Protein AF-A0A928DBI7-F1 (afdb_monomer_lite)

Structure (mmCIF, N/CA/C/O backbone):
data_AF-A0A928DBI7-F1
#
_entry.id   AF-A0A928DBI7-F1
#
loop_
_atom_site.group_PDB
_atom_site.id
_atom_site.type_symbol
_atom_site.label_atom_id
_atom_site.label_alt_id
_atom_site.label_comp_id
_atom_site.label_asym_id
_atom_site.label_entity_id
_atom_site.label_seq_id
_atom_site.pdbx_PDB_ins_code
_atom_site.Cartn_x
_atom_site.Cartn_y
_atom_site.Cartn_z
_atom_site.occupancy
_atom_site.B_iso_or_equiv
_atom_site.auth_seq_id
_atom_site.auth_comp_id
_atom_site.auth_asym_id
_atom_site.auth_atom_id
_atom_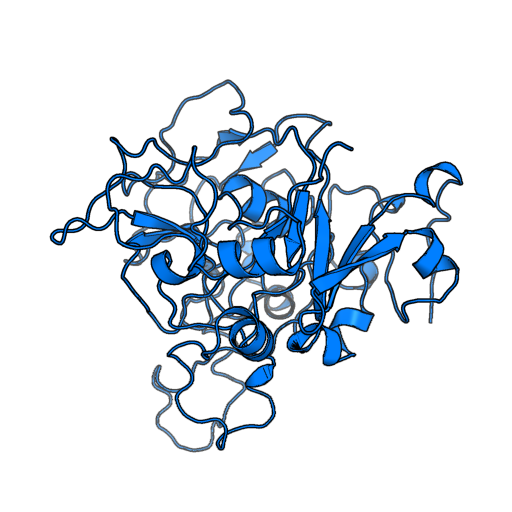site.pdbx_PDB_model_num
ATOM 1 N N . ASN A 1 1 ? -7.432 -18.886 19.701 1.00 33.81 1 ASN A N 1
ATOM 2 C CA . ASN A 1 1 ? -7.510 -18.689 21.166 1.00 33.81 1 ASN A CA 1
ATOM 3 C C . ASN A 1 1 ? -7.259 -17.227 21.471 1.00 33.81 1 ASN A C 1
ATOM 5 O O . ASN A 1 1 ? -6.109 -16.820 21.466 1.00 33.81 1 ASN A O 1
ATOM 9 N N . VAL A 1 2 ? -8.318 -16.441 21.676 1.00 35.25 2 VAL A N 1
ATOM 10 C CA . VAL A 1 2 ? -8.208 -15.007 21.986 1.00 35.25 2 VAL A CA 1
ATOM 11 C C . VAL A 1 2 ? -7.658 -14.856 23.408 1.00 35.25 2 VAL A C 1
ATOM 13 O O . VAL A 1 2 ? -8.275 -15.340 24.357 1.00 35.25 2 VAL A O 1
ATOM 16 N N . ARG A 1 3 ? -6.500 -14.210 23.576 1.00 40.06 3 ARG A N 1
ATOM 17 C CA . ARG A 1 3 ? -6.013 -13.754 24.887 1.00 40.06 3 ARG A CA 1
ATOM 18 C C . ARG A 1 3 ? -6.017 -12.229 24.897 1.00 40.06 3 ARG A C 1
ATOM 20 O O . ARG A 1 3 ? -5.066 -11.591 24.469 1.00 40.06 3 ARG A O 1
ATOM 27 N N . LEU A 1 4 ? -7.134 -11.679 25.367 1.00 42.56 4 LEU A N 1
ATOM 28 C CA . LEU A 1 4 ? -7.339 -10.250 25.588 1.00 42.56 4 LEU A CA 1
ATOM 29 C C . LEU A 1 4 ? -6.412 -9.776 26.712 1.00 42.56 4 LEU A C 1
ATOM 31 O O . LEU A 1 4 ? -6.550 -10.242 27.842 1.00 42.56 4 LEU A O 1
ATOM 35 N N . SER A 1 5 ? -5.494 -8.852 26.430 1.00 47.06 5 SER A N 1
ATOM 36 C CA . SER A 1 5 ? -4.749 -8.137 27.478 1.00 47.06 5 SER A CA 1
ATOM 37 C C . SER A 1 5 ? -5.252 -6.713 27.720 1.00 47.06 5 SER A C 1
ATOM 39 O O . SER A 1 5 ? -4.825 -6.099 28.693 1.00 47.06 5 SER A O 1
ATOM 41 N N . VAL A 1 6 ? -6.197 -6.199 26.917 1.00 53.88 6 VAL A N 1
ATOM 42 C CA . VAL A 1 6 ? -6.831 -4.890 27.150 1.00 53.88 6 VAL A CA 1
ATOM 43 C C . VAL A 1 6 ? -8.290 -4.901 26.675 1.00 53.88 6 VAL A C 1
ATOM 45 O O . VAL A 1 6 ? -8.579 -5.234 25.525 1.00 53.88 6 VAL A O 1
ATOM 48 N N . THR A 1 7 ? -9.221 -4.548 27.564 1.00 56.69 7 THR A N 1
ATOM 49 C CA . THR A 1 7 ? -10.629 -4.309 27.211 1.00 56.69 7 THR A CA 1
ATOM 50 C C . THR A 1 7 ? -10.746 -2.888 26.654 1.00 56.69 7 THR A C 1
ATOM 52 O O . THR A 1 7 ? -10.394 -1.953 27.374 1.00 56.69 7 THR A O 1
ATOM 55 N N . PRO A 1 8 ? -11.211 -2.684 25.408 1.00 60.78 8 PRO A N 1
ATOM 56 C CA . PRO A 1 8 ? -11.343 -1.345 24.842 1.00 60.78 8 PRO A CA 1
ATOM 57 C C . PRO A 1 8 ? -12.398 -0.531 25.601 1.00 60.78 8 PRO A C 1
ATOM 59 O O . PRO A 1 8 ? -13.369 -1.079 26.129 1.00 60.78 8 PRO A O 1
ATOM 62 N N . SER A 1 9 ? -12.223 0.790 25.633 1.00 64.06 9 SER A N 1
ATOM 63 C CA . SER A 1 9 ? -13.250 1.701 26.143 1.00 64.06 9 SER A CA 1
ATOM 64 C C . SER A 1 9 ? -14.507 1.632 25.258 1.00 64.06 9 SER A C 1
ATOM 66 O O . SER A 1 9 ? -14.426 1.344 24.061 1.00 64.06 9 SER A O 1
ATOM 68 N N . ALA A 1 10 ? -15.684 1.930 25.821 1.00 63.53 10 ALA A N 1
ATOM 69 C CA . ALA A 1 10 ? -16.930 1.966 25.047 1.00 63.53 10 ALA A CA 1
ATOM 70 C C . ALA A 1 10 ? -16.892 2.996 23.897 1.00 63.53 10 ALA A C 1
ATOM 72 O O . ALA A 1 10 ? -17.593 2.821 22.905 1.00 63.53 10 ALA A O 1
ATOM 73 N N . ALA A 1 11 ? -16.054 4.034 24.014 1.00 65.69 11 ALA A N 1
ATOM 74 C CA . ALA A 1 11 ? -15.902 5.085 23.012 1.00 65.69 11 ALA A CA 1
ATOM 75 C C . ALA A 1 11 ? -15.228 4.591 21.719 1.00 65.69 11 ALA A C 1
ATOM 77 O O . ALA A 1 11 ? -15.600 5.034 20.641 1.00 65.69 11 ALA A O 1
ATOM 78 N N . ASN A 1 12 ? -14.311 3.622 21.808 1.00 76.44 12 ASN A N 1
ATOM 79 C CA . ASN A 1 12 ? -13.508 3.177 20.660 1.00 76.44 12 ASN A CA 1
ATOM 80 C C . ASN A 1 12 ? -14.195 2.056 19.853 1.00 76.44 12 ASN A C 1
ATOM 82 O O . ASN A 1 12 ? -13.670 1.561 18.856 1.00 76.44 12 ASN A O 1
ATOM 86 N N . MET A 1 13 ? -15.363 1.579 20.296 1.00 84.12 13 MET A N 1
ATOM 87 C CA . MET A 1 13 ? -16.057 0.452 19.658 1.00 84.12 13 MET A CA 1
ATOM 88 C C . MET A 1 13 ? -16.656 0.809 18.291 1.00 84.12 13 MET A C 1
ATOM 90 O O . MET A 1 13 ? -16.846 -0.079 17.455 1.00 84.12 13 MET A O 1
ATOM 94 N N . THR A 1 14 ? -16.934 2.091 18.055 1.00 85.81 14 THR A N 1
ATOM 95 C CA . THR A 1 14 ? -17.479 2.604 16.792 1.00 85.81 14 THR A CA 1
ATOM 96 C C . THR A 1 14 ? -16.416 2.897 15.738 1.00 85.81 14 THR A C 1
ATOM 98 O O . THR A 1 14 ? -16.785 3.097 14.580 1.00 85.81 14 THR A O 1
ATOM 101 N N . ASP A 1 15 ? -15.133 2.888 16.114 1.00 88.44 15 ASP A N 1
ATOM 102 C CA . ASP A 1 15 ? -14.010 3.176 15.220 1.00 88.44 15 ASP A CA 1
ATOM 103 C C . ASP A 1 15 ? -14.033 2.240 14.012 1.00 88.44 15 ASP A C 1
ATOM 105 O O . ASP A 1 15 ? -14.050 1.013 14.169 1.00 88.44 15 ASP A O 1
ATOM 109 N N . VAL A 1 16 ? -14.006 2.812 12.808 1.00 93.00 16 VAL A N 1
ATOM 110 C CA . VAL A 1 16 ? -13.805 2.055 11.570 1.00 93.00 16 VAL A CA 1
ATOM 111 C C . VAL A 1 16 ? -12.311 1.791 11.423 1.00 93.00 16 VAL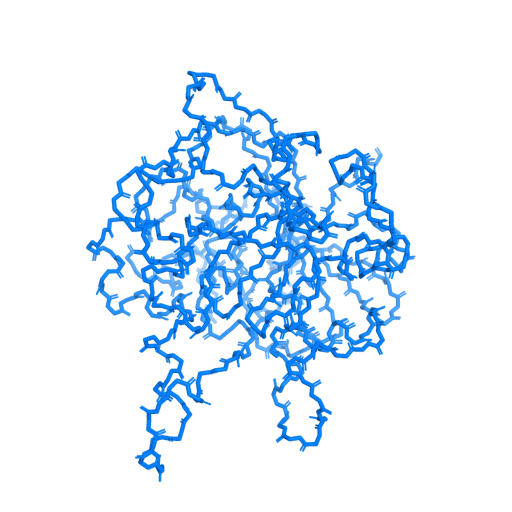 A C 1
ATOM 113 O O . VAL A 1 16 ? -11.529 2.698 11.165 1.00 93.00 16 VAL A O 1
ATOM 116 N N . LEU A 1 17 ? -11.912 0.533 11.603 1.00 93.00 17 LEU A N 1
ATOM 117 C CA . LEU A 1 17 ? -10.508 0.120 11.580 1.00 93.00 17 LEU A CA 1
ATOM 118 C C . LEU A 1 17 ? -10.066 -0.365 10.202 1.00 93.00 17 LEU A C 1
ATOM 120 O O . LEU A 1 17 ? -8.891 -0.248 9.853 1.00 93.00 17 LEU A O 1
ATOM 124 N N . TYR A 1 18 ? -10.994 -0.924 9.426 1.00 96.19 18 TYR A N 1
ATOM 125 C CA . TYR A 1 18 ? -10.728 -1.359 8.062 1.00 96.19 18 TYR A CA 1
ATOM 126 C C . TYR A 1 18 ? -11.878 -0.999 7.128 1.00 96.19 18 TYR A C 1
ATOM 128 O O . TYR A 1 18 ? -13.038 -0.949 7.537 1.00 96.19 18 TYR A O 1
ATOM 136 N N . LYS A 1 19 ? -11.549 -0.826 5.851 1.00 97.50 19 LYS A N 1
ATOM 137 C CA . LYS A 1 19 ? -12.507 -0.836 4.744 1.00 97.50 19 LYS A CA 1
ATOM 138 C C . LYS A 1 19 ? -12.255 -2.070 3.891 1.00 97.50 19 LYS A C 1
ATOM 140 O O . LYS A 1 19 ? -11.111 -2.353 3.537 1.00 97.50 19 LYS A O 1
ATOM 145 N N . ILE A 1 20 ? -13.316 -2.796 3.563 1.00 97.94 20 ILE A N 1
ATOM 146 C CA . ILE A 1 20 ? -13.285 -3.915 2.620 1.00 97.94 20 ILE A CA 1
ATOM 147 C C . ILE A 1 20 ? -13.983 -3.456 1.348 1.00 97.94 20 ILE A C 1
ATOM 149 O O . ILE A 1 20 ? -15.163 -3.113 1.382 1.00 97.94 20 ILE A O 1
ATOM 153 N N . VAL A 1 21 ? -13.265 -3.466 0.233 1.00 98.50 21 VAL A N 1
ATOM 154 C CA . VAL A 1 21 ? -13.823 -3.215 -1.095 1.00 98.50 21 VAL A CA 1
ATOM 155 C C . VAL A 1 21 ? -14.018 -4.546 -1.801 1.00 98.50 21 VAL A C 1
ATOM 157 O O . VAL A 1 21 ? -13.045 -5.267 -2.007 1.00 98.50 21 VAL A O 1
ATOM 160 N N . ASP A 1 22 ? -15.243 -4.858 -2.210 1.00 98.50 22 ASP A N 1
ATOM 161 C CA . ASP A 1 22 ? -15.513 -5.935 -3.165 1.00 98.50 22 ASP A CA 1
ATOM 162 C C . ASP A 1 22 ? -15.136 -5.464 -4.572 1.00 98.50 22 ASP A C 1
ATOM 164 O O . ASP A 1 22 ? -15.771 -4.577 -5.142 1.00 98.50 22 ASP A O 1
ATOM 168 N N . LEU A 1 23 ? -14.098 -6.056 -5.155 1.00 98.12 23 LEU A N 1
ATOM 169 C CA . LEU A 1 23 ? -13.578 -5.647 -6.459 1.00 98.12 23 LEU A CA 1
ATOM 170 C C . LEU A 1 23 ? -14.469 -6.090 -7.626 1.00 98.12 23 LEU A C 1
ATOM 172 O O . LEU A 1 23 ? -14.279 -5.609 -8.746 1.00 98.12 23 LEU A O 1
ATOM 176 N N . ASN A 1 24 ? -15.444 -6.971 -7.389 1.00 96.69 24 ASN A N 1
ATOM 177 C CA . ASN A 1 24 ? -16.418 -7.372 -8.402 1.00 96.69 24 ASN A CA 1
ATOM 178 C C . ASN A 1 24 ? -17.554 -6.349 -8.513 1.00 96.69 24 ASN A C 1
ATOM 180 O O . ASN A 1 24 ? -17.914 -5.949 -9.620 1.00 96.69 24 ASN A O 1
ATOM 184 N N . SER A 1 25 ? -18.104 -5.919 -7.374 1.00 97.62 25 SER A N 1
ATOM 185 C CA . SER A 1 25 ? -19.274 -5.031 -7.318 1.00 97.62 25 SER A CA 1
ATOM 186 C C . SER A 1 25 ? -18.937 -3.554 -7.096 1.00 97.62 25 SER A C 1
ATOM 188 O O . SER A 1 25 ? -19.746 -2.695 -7.432 1.00 97.62 25 SER A O 1
ATOM 190 N N . GLY A 1 26 ? -17.762 -3.250 -6.541 1.00 97.12 26 GLY A N 1
ATOM 191 C CA . GLY A 1 26 ? -17.397 -1.918 -6.054 1.00 97.12 26 GLY A CA 1
ATOM 192 C C . GLY A 1 26 ? -17.951 -1.586 -4.666 1.00 97.12 26 GLY A C 1
ATOM 193 O O . GLY A 1 26 ? -17.671 -0.504 -4.153 1.00 97.12 26 GLY A O 1
ATOM 194 N N . ALA A 1 27 ? -18.713 -2.493 -4.043 1.00 98.19 27 ALA A N 1
ATOM 195 C CA . ALA A 1 27 ? -19.297 -2.269 -2.727 1.00 98.19 27 ALA A CA 1
ATOM 196 C C . ALA A 1 27 ? -18.215 -2.117 -1.648 1.00 98.19 27 ALA A C 1
ATOM 198 O O . ALA A 1 27 ? -17.240 -2.870 -1.609 1.00 98.19 27 ALA A O 1
ATOM 199 N N . VAL A 1 28 ? -18.424 -1.163 -0.739 1.00 97.56 28 VAL A N 1
ATOM 200 C CA . VAL A 1 28 ? -17.508 -0.861 0.365 1.00 97.56 28 VAL A CA 1
ATOM 201 C C . VAL A 1 28 ? -18.179 -1.215 1.686 1.00 97.56 28 VAL A C 1
ATOM 203 O O . VAL A 1 28 ? -19.299 -0.787 1.957 1.00 97.56 28 VAL A O 1
ATOM 206 N N . THR A 1 29 ? -17.488 -1.988 2.518 1.00 97.25 29 THR A N 1
ATOM 207 C CA . THR A 1 29 ? -17.923 -2.339 3.873 1.00 97.25 29 THR A CA 1
ATOM 208 C C . THR A 1 29 ? -16.953 -1.775 4.900 1.00 97.25 29 THR A C 1
ATOM 210 O O . THR A 1 29 ? -15.760 -2.077 4.865 1.00 97.25 29 THR A O 1
ATOM 213 N N . ASP A 1 30 ? -17.480 -1.007 5.851 1.00 96.25 30 ASP A N 1
ATOM 214 C CA . ASP A 1 30 ? -16.733 -0.578 7.031 1.00 96.25 30 ASP A CA 1
ATOM 215 C C . ASP A 1 30 ? -16.678 -1.697 8.069 1.00 96.25 30 ASP A C 1
ATOM 217 O O . ASP A 1 30 ? -17.707 -2.252 8.469 1.00 96.25 30 ASP A O 1
ATOM 221 N N . VAL A 1 31 ? -15.469 -1.991 8.535 1.00 95.19 31 VAL A N 1
ATOM 222 C CA . VAL A 1 31 ? -15.194 -2.940 9.611 1.00 95.19 31 VAL A CA 1
ATOM 223 C C . VAL A 1 31 ? -14.867 -2.155 10.866 1.00 95.19 31 VAL A C 1
ATOM 225 O O . VAL A 1 31 ? -13.836 -1.478 10.946 1.00 95.19 31 VAL A O 1
ATOM 228 N N . ARG A 1 32 ? -15.747 -2.252 11.856 1.00 94.00 32 ARG A N 1
ATOM 229 C CA . ARG A 1 32 ? -15.597 -1.539 13.122 1.00 94.00 32 ARG A CA 1
ATOM 230 C C . ARG A 1 32 ? -14.877 -2.384 14.154 1.00 94.00 32 ARG A C 1
ATOM 232 O O . ARG A 1 32 ? -14.920 -3.613 14.107 1.00 94.00 32 ARG A O 1
ATOM 239 N N . ARG A 1 33 ? -14.289 -1.733 15.157 1.00 91.56 33 ARG A N 1
ATOM 240 C CA . ARG A 1 33 ? -13.712 -2.423 16.319 1.00 91.56 33 ARG A CA 1
ATOM 241 C C . ARG A 1 33 ? -14.710 -3.406 16.943 1.00 91.56 33 ARG A C 1
ATOM 243 O O . ARG A 1 33 ? -14.353 -4.558 17.178 1.00 91.56 33 ARG A O 1
ATOM 250 N N . ALA A 1 34 ? -15.968 -2.997 17.130 1.00 91.12 34 ALA A N 1
ATOM 251 C CA . ALA A 1 34 ? -17.023 -3.859 17.668 1.00 91.12 34 ALA A CA 1
ATOM 252 C C . ALA A 1 34 ? -17.259 -5.148 16.858 1.00 91.12 34 ALA A C 1
ATOM 254 O O . ALA A 1 34 ? -17.609 -6.169 17.449 1.00 91.12 34 ALA A O 1
ATOM 255 N N . ASP A 1 35 ? -17.035 -5.140 15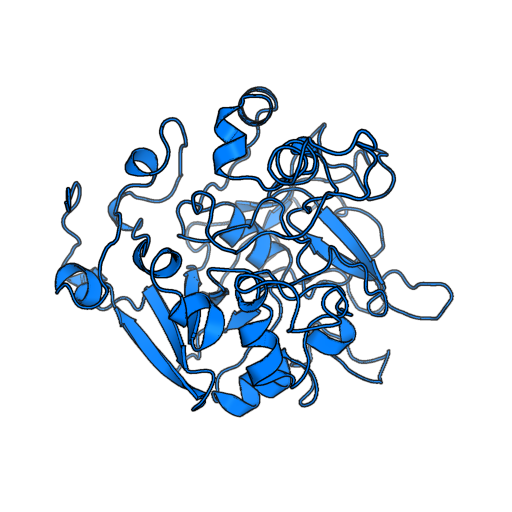.538 1.00 93.38 35 ASP A N 1
ATOM 256 C CA . ASP A 1 35 ? -17.214 -6.333 14.706 1.00 93.38 35 ASP A CA 1
ATOM 257 C C . ASP A 1 35 ? -16.212 -7.444 15.080 1.00 93.38 35 ASP A C 1
ATOM 259 O O . ASP A 1 35 ? -16.559 -8.626 15.054 1.00 93.38 35 ASP A O 1
ATOM 263 N N . PHE A 1 36 ? -14.987 -7.083 15.482 1.00 90.69 36 PHE A N 1
ATOM 264 C CA . PHE A 1 36 ? -13.979 -8.043 15.944 1.00 90.69 36 PHE A CA 1
ATOM 265 C C . PHE A 1 36 ? -14.355 -8.655 17.291 1.00 90.69 36 PHE A C 1
ATOM 267 O O . PHE A 1 36 ? -14.391 -9.877 17.429 1.00 90.69 36 PHE A O 1
ATOM 274 N N . TYR A 1 37 ? -14.709 -7.820 18.271 1.00 88.06 37 TYR A N 1
ATOM 275 C CA . TYR A 1 37 ? -15.121 -8.296 19.597 1.00 88.06 37 TYR A CA 1
ATOM 276 C C . TYR A 1 37 ? -16.456 -9.056 19.565 1.00 88.06 37 TYR A C 1
ATOM 278 O O . TYR A 1 37 ? -16.689 -9.915 20.412 1.00 88.06 37 TYR A O 1
ATOM 286 N N . GLY A 1 38 ? -17.304 -8.785 18.569 1.00 89.56 38 GLY A N 1
ATOM 287 C CA . GLY A 1 38 ? -18.517 -9.547 18.275 1.00 89.56 38 GLY A CA 1
ATOM 288 C C . GLY A 1 38 ? -18.283 -10.847 17.493 1.00 89.56 38 GLY A C 1
ATOM 289 O O . GLY A 1 38 ? -19.238 -11.587 17.273 1.00 89.56 38 GLY A O 1
ATOM 290 N N . GLY A 1 39 ? -17.047 -11.142 17.070 1.00 89.00 39 GLY A N 1
ATOM 291 C CA . GLY A 1 39 ? -16.682 -12.388 16.385 1.00 89.00 39 GLY A CA 1
ATOM 292 C C . GLY A 1 39 ? -17.033 -12.453 14.893 1.00 89.00 39 GLY A C 1
ATOM 293 O O . GLY A 1 39 ? -17.063 -13.543 14.327 1.00 89.00 39 GLY A O 1
ATOM 294 N N . LYS A 1 40 ? -17.295 -11.316 14.235 1.00 92.12 40 LYS A N 1
ATOM 295 C CA . LYS A 1 40 ? -17.733 -11.270 12.828 1.00 92.12 40 LYS A CA 1
ATOM 296 C C . LYS A 1 40 ? -16.625 -11.595 11.819 1.00 92.12 40 LYS A C 1
ATOM 298 O O . LYS A 1 40 ? -16.924 -12.124 10.754 1.00 92.12 40 LYS A O 1
ATOM 303 N N . TYR A 1 41 ? -15.366 -11.283 12.137 1.00 88.56 41 TYR A N 1
ATOM 304 C CA . TYR A 1 41 ? -14.247 -11.320 11.181 1.00 88.56 41 TYR A CA 1
ATOM 305 C C . TYR A 1 41 ? -13.118 -12.297 11.556 1.00 88.56 41 TYR A C 1
ATOM 307 O O . TYR A 1 41 ? -11.949 -12.038 11.297 1.00 88.56 41 TYR A O 1
ATOM 315 N N . GLY A 1 42 ? -13.443 -13.452 12.139 1.00 87.25 42 GLY A N 1
ATOM 316 C CA . GLY A 1 42 ? -12.441 -14.489 12.411 1.00 87.25 42 GLY A CA 1
ATOM 317 C C . GLY A 1 42 ? -11.401 -14.062 13.455 1.00 87.25 42 GLY A C 1
ATOM 318 O O . GLY A 1 42 ? -11.749 -13.476 14.482 1.00 87.25 42 GLY A O 1
ATOM 319 N N . SER A 1 43 ? -10.129 -14.405 13.234 1.00 89.31 43 SER A N 1
ATOM 320 C CA . SER A 1 43 ? -9.048 -14.152 14.194 1.00 89.31 43 SER A CA 1
ATOM 321 C C . SER A 1 43 ? -8.439 -12.752 14.083 1.00 89.31 43 SER A C 1
ATOM 323 O O . SER A 1 43 ? -8.221 -12.225 12.992 1.00 89.31 43 SER A O 1
ATOM 325 N N . PHE A 1 44 ? -8.093 -12.179 15.235 1.00 90.81 44 PHE A N 1
ATOM 326 C CA . PHE A 1 44 ? -7.352 -10.928 15.363 1.00 90.81 44 PHE A CA 1
ATOM 327 C C . PHE A 1 44 ? -6.447 -10.971 16.599 1.00 90.81 44 PHE A C 1
ATOM 329 O O . PHE A 1 44 ? -6.672 -11.771 17.508 1.00 90.81 44 PHE A O 1
ATOM 336 N N . GLU A 1 45 ? -5.452 -10.090 16.631 1.00 89.06 45 GLU A N 1
ATOM 337 C CA . GLU A 1 45 ? -4.500 -9.937 17.733 1.00 89.06 45 GLU A CA 1
ATOM 338 C C . GLU A 1 45 ? -4.516 -8.502 18.260 1.00 89.06 45 GLU A C 1
ATOM 340 O O . GLU A 1 45 ? -4.605 -7.550 17.484 1.00 89.06 45 GLU A O 1
ATOM 345 N N . THR A 1 46 ? -4.402 -8.336 19.579 1.00 86.88 46 THR A N 1
ATOM 346 C CA . THR A 1 46 ? -4.396 -7.016 20.245 1.00 86.88 46 THR A CA 1
ATOM 347 C C . THR A 1 46 ? -3.050 -6.670 20.874 1.00 86.88 46 THR A C 1
ATOM 349 O O . THR A 1 46 ? -2.939 -5.781 21.711 1.00 86.88 46 THR A O 1
ATOM 352 N N . SER A 1 47 ? -2.013 -7.436 20.549 1.00 83.81 47 SER A N 1
ATOM 353 C CA . SER A 1 47 ? -0.674 -7.245 21.084 1.00 83.81 47 SER A CA 1
ATOM 354 C C . SER A 1 47 ? 0.340 -7.637 20.026 1.00 83.81 47 SER A C 1
ATOM 356 O O . SER A 1 47 ? 0.425 -8.799 19.634 1.00 83.81 47 SER A O 1
ATOM 358 N N . TYR A 1 48 ? 1.125 -6.666 19.561 1.00 81.44 48 TYR A N 1
ATOM 359 C CA . TYR A 1 48 ? 2.137 -6.944 18.549 1.00 81.44 48 TYR A CA 1
ATOM 360 C C . TYR A 1 48 ? 3.253 -7.848 19.087 1.00 81.44 48 TYR A C 1
ATOM 362 O O . TYR A 1 48 ? 3.727 -8.725 18.376 1.00 81.44 48 TYR A O 1
ATOM 370 N N . SER A 1 49 ? 3.603 -7.728 20.371 1.00 77.75 49 SER A N 1
ATOM 371 C CA . SER A 1 49 ? 4.584 -8.614 21.004 1.00 77.75 49 SER A CA 1
ATOM 372 C C . SER A 1 49 ? 4.118 -10.071 21.102 1.00 77.75 49 SER A C 1
ATOM 374 O O . SER A 1 49 ? 4.962 -10.959 21.180 1.00 77.75 49 SER A O 1
ATOM 376 N N . ALA A 1 50 ? 2.804 -10.336 21.064 1.00 78.50 50 ALA A N 1
ATOM 377 C CA . ALA A 1 50 ? 2.268 -11.696 20.964 1.00 78.50 50 ALA A CA 1
ATOM 378 C C . ALA A 1 50 ? 2.448 -12.301 19.560 1.00 78.50 50 ALA A C 1
ATOM 380 O O . ALA A 1 50 ? 2.543 -13.519 19.430 1.00 78.50 50 ALA A O 1
ATOM 381 N N . ILE A 1 51 ? 2.515 -11.458 18.525 1.00 78.75 51 ILE A N 1
ATOM 382 C CA . ILE A 1 51 ? 2.821 -11.867 17.149 1.00 78.75 51 ILE A CA 1
ATOM 383 C C . ILE A 1 51 ? 4.331 -12.029 16.973 1.00 78.75 51 ILE A C 1
ATOM 385 O O . ILE A 1 51 ? 4.788 -13.012 16.394 1.00 78.75 51 ILE A O 1
ATOM 389 N N . LYS A 1 52 ? 5.106 -11.055 17.457 1.00 79.44 52 LYS A N 1
ATOM 390 C CA . LYS A 1 52 ? 6.542 -10.974 17.225 1.00 79.44 52 LYS A CA 1
ATOM 391 C C . LYS A 1 52 ? 7.288 -10.547 18.488 1.00 79.44 52 LYS A C 1
ATOM 393 O O . LYS A 1 52 ? 7.339 -9.370 18.844 1.00 79.44 52 LYS A O 1
ATOM 398 N N . GLU A 1 53 ? 7.902 -11.525 19.149 1.00 75.56 53 GLU A N 1
ATOM 399 C CA . GLU A 1 53 ? 8.687 -11.302 20.362 1.00 75.56 53 GLU A CA 1
ATOM 400 C C . GLU A 1 53 ? 9.887 -10.374 20.099 1.00 75.56 53 GLU A C 1
ATOM 402 O O . GLU A 1 53 ? 10.522 -10.419 19.043 1.00 75.56 53 GLU A O 1
ATOM 407 N N . GLY A 1 54 ? 10.193 -9.513 21.072 1.00 69.00 54 GLY A N 1
ATOM 408 C CA . GLY A 1 54 ? 11.342 -8.606 21.032 1.00 69.00 54 GLY A CA 1
ATOM 409 C C . GLY A 1 54 ? 11.123 -7.307 20.253 1.00 69.00 54 GLY A C 1
ATOM 410 O O . GLY A 1 54 ? 11.898 -6.371 20.438 1.00 69.00 54 GLY A O 1
ATOM 411 N N . PHE A 1 55 ? 10.058 -7.195 19.453 1.00 70.69 55 PHE A N 1
ATOM 412 C CA . PHE A 1 55 ? 9.744 -5.954 18.745 1.00 70.69 55 PHE A CA 1
ATOM 413 C C . PHE A 1 55 ? 8.966 -4.976 19.628 1.00 70.69 55 PHE A C 1
ATOM 415 O O . PHE A 1 55 ? 7.979 -5.332 20.276 1.00 70.69 55 PHE A O 1
ATOM 422 N N . LYS A 1 56 ? 9.408 -3.716 19.629 1.00 70.19 56 LYS A N 1
ATOM 423 C CA . LYS A 1 56 ? 8.765 -2.611 20.348 1.00 70.19 56 LYS A CA 1
ATOM 424 C C . LYS A 1 56 ? 7.937 -1.767 19.382 1.00 70.19 56 LYS A C 1
ATOM 426 O O . LYS A 1 56 ? 8.299 -1.617 18.221 1.00 70.19 56 LYS A O 1
ATOM 431 N N . THR A 1 57 ? 6.832 -1.222 19.877 1.00 75.94 57 THR A N 1
ATOM 432 C CA . THR A 1 57 ? 6.006 -0.232 19.178 1.00 75.94 57 THR A CA 1
ATOM 433 C C . THR A 1 57 ? 5.705 0.920 20.131 1.00 75.94 57 THR A C 1
ATOM 435 O O . THR A 1 57 ? 5.548 0.680 21.330 1.00 75.94 57 THR A O 1
ATOM 438 N N . ASP A 1 58 ? 5.636 2.150 19.614 1.00 77.94 58 ASP A N 1
ATOM 439 C CA . ASP A 1 58 ? 5.213 3.319 20.397 1.00 77.94 58 ASP A CA 1
ATOM 440 C C . ASP A 1 58 ? 3.673 3.456 20.416 1.00 77.94 58 ASP A C 1
ATOM 442 O O . ASP A 1 58 ? 3.125 4.327 21.095 1.00 77.94 58 ASP A O 1
ATOM 446 N N . ILE A 1 59 ? 2.953 2.583 19.695 1.00 76.94 59 ILE A N 1
ATOM 447 C CA . ILE A 1 59 ? 1.488 2.521 19.705 1.00 76.94 59 ILE A CA 1
ATOM 448 C C . ILE A 1 59 ? 1.011 2.029 21.075 1.00 76.94 59 ILE A C 1
ATOM 450 O O . ILE A 1 59 ? 1.526 1.051 21.626 1.00 76.94 59 ILE A O 1
ATOM 454 N N . LYS A 1 60 ? -0.031 2.667 21.616 1.00 76.38 60 LYS A N 1
ATOM 455 C CA . LYS A 1 60 ? -0.687 2.190 22.837 1.00 76.38 60 LYS A CA 1
ATOM 456 C C . LYS A 1 60 ? -1.276 0.800 22.604 1.00 76.38 60 LYS A C 1
ATOM 458 O O . LYS A 1 60 ? -1.901 0.548 21.582 1.00 76.38 60 LYS A O 1
ATOM 463 N N . ALA A 1 61 ? -1.150 -0.095 23.581 1.00 72.56 61 ALA A N 1
ATOM 464 C CA . ALA A 1 61 ? -1.632 -1.473 23.444 1.00 72.56 61 ALA A CA 1
ATOM 465 C C . ALA A 1 61 ? -3.123 -1.567 23.052 1.00 72.56 61 ALA A C 1
ATOM 467 O O . ALA A 1 61 ? -3.505 -2.440 22.284 1.00 72.56 61 ALA A O 1
ATOM 468 N N . GLU A 1 62 ? -3.954 -0.641 23.533 1.00 72.81 62 GLU A N 1
ATOM 469 C CA . GLU A 1 62 ? -5.380 -0.552 23.192 1.00 72.81 62 GLU A CA 1
ATOM 470 C C . GLU A 1 62 ? -5.663 -0.144 21.739 1.00 72.81 62 GLU A C 1
ATOM 472 O O . GLU A 1 62 ? -6.751 -0.417 21.233 1.00 72.81 62 GLU A O 1
ATOM 477 N N . ASP A 1 63 ? -4.698 0.458 21.047 1.00 77.12 63 ASP A N 1
ATOM 478 C CA . ASP A 1 63 ? -4.811 0.865 19.643 1.00 77.12 63 ASP A CA 1
ATOM 479 C C . ASP A 1 63 ? -4.311 -0.226 18.681 1.00 77.12 63 ASP A C 1
ATOM 481 O O . ASP A 1 63 ? -4.607 -0.194 17.481 1.00 77.12 63 ASP A O 1
ATOM 485 N N . VAL A 1 64 ? -3.614 -1.242 19.204 1.00 83.69 64 VAL A N 1
ATOM 486 C CA . VAL A 1 64 ? -3.205 -2.415 18.430 1.00 83.69 64 VAL A CA 1
ATOM 487 C C . VAL A 1 64 ? -4.407 -3.341 18.257 1.00 83.69 64 VAL A C 1
ATOM 489 O O . VAL A 1 64 ? -4.882 -3.970 19.200 1.00 83.69 64 VAL A O 1
ATOM 492 N N . LEU A 1 65 ? -4.883 -3.454 17.019 1.00 90.62 65 LEU A N 1
ATOM 493 C CA . LEU A 1 65 ? -5.827 -4.484 16.595 1.00 90.62 65 LEU A CA 1
ATOM 494 C C . LEU A 1 65 ? -5.457 -4.910 15.180 1.00 90.62 65 LEU A C 1
ATOM 496 O O . LEU A 1 65 ? -5.675 -4.157 14.230 1.00 90.62 65 LEU A O 1
ATOM 500 N N . ILE A 1 66 ? -4.891 -6.106 15.059 1.00 91.81 66 ILE A N 1
ATOM 501 C CA . ILE A 1 66 ? -4.368 -6.666 13.814 1.00 91.81 66 ILE A CA 1
ATOM 502 C C . ILE A 1 66 ? -5.289 -7.794 13.374 1.00 91.81 66 ILE A C 1
ATOM 504 O O . ILE A 1 66 ? -5.387 -8.826 14.037 1.00 91.81 66 ILE A O 1
ATOM 508 N N . TRP A 1 67 ? -5.966 -7.601 12.246 1.00 93.69 67 TRP A N 1
ATOM 509 C CA . TRP A 1 67 ? -6.820 -8.621 11.657 1.00 93.69 67 TRP A CA 1
ATOM 510 C C . TRP A 1 67 ? -5.977 -9.727 11.010 1.00 93.69 67 TRP A C 1
ATOM 512 O O . TRP A 1 67 ? -5.469 -9.558 9.906 1.00 93.69 67 TRP A O 1
ATOM 522 N N . THR A 1 68 ? -5.814 -10.864 11.691 1.00 90.31 68 THR A N 1
ATOM 523 C CA . THR A 1 68 ? -4.958 -11.963 11.217 1.00 90.31 68 THR A CA 1
ATOM 524 C C . THR A 1 68 ? -5.671 -12.919 10.266 1.00 90.31 68 THR A C 1
ATOM 526 O O . THR A 1 68 ? -5.008 -13.602 9.497 1.00 90.31 68 THR A O 1
ATOM 529 N N . ASP A 1 69 ? -7.006 -12.954 10.242 1.00 90.00 69 ASP A N 1
ATOM 530 C CA . ASP A 1 69 ? -7.748 -13.808 9.298 1.00 90.00 69 ASP A CA 1
ATOM 531 C C . ASP A 1 69 ? -7.557 -13.385 7.828 1.00 90.00 69 ASP A C 1
ATOM 533 O O . ASP A 1 69 ? -7.658 -14.210 6.917 1.00 90.00 69 ASP A O 1
ATOM 537 N N . VAL A 1 70 ? -7.194 -12.116 7.591 1.00 91.75 70 VAL A N 1
ATOM 538 C CA . VAL A 1 70 ? -6.936 -11.560 6.252 1.00 91.75 70 VAL A CA 1
ATOM 539 C C . VAL A 1 70 ? -5.818 -12.300 5.498 1.00 91.75 70 VAL A C 1
ATOM 541 O O . VAL A 1 70 ? -5.783 -12.298 4.267 1.00 91.75 70 VAL A O 1
ATOM 544 N N . THR A 1 71 ? -4.907 -12.972 6.211 1.00 86.88 71 THR A N 1
ATOM 545 C CA . THR A 1 71 ? -3.838 -13.778 5.599 1.00 86.88 71 THR A CA 1
ATOM 546 C C . THR A 1 71 ? -4.278 -15.197 5.267 1.00 86.88 71 THR A C 1
ATOM 548 O O . THR A 1 71 ? -3.792 -15.754 4.276 1.00 86.88 71 THR A O 1
ATOM 551 N N . ASN A 1 72 ? -5.176 -15.764 6.075 1.00 84.69 72 ASN A N 1
ATOM 552 C CA . ASN A 1 72 ? -5.613 -17.157 6.002 1.00 84.69 72 ASN A CA 1
ATOM 553 C C . ASN A 1 72 ? -6.743 -17.356 4.991 1.00 84.69 72 ASN A C 1
ATOM 555 O O . ASN A 1 72 ? -6.877 -18.441 4.425 1.00 84.69 72 ASN A O 1
ATOM 559 N N . ASN A 1 73 ? -7.534 -16.313 4.739 1.00 91.31 73 ASN A N 1
ATOM 560 C CA . ASN A 1 73 ? -8.641 -16.372 3.801 1.00 91.31 73 ASN A CA 1
ATOM 561 C C . ASN A 1 73 ? -8.249 -15.772 2.429 1.00 91.31 73 ASN A C 1
ATOM 563 O O . ASN A 1 73 ? -8.074 -14.555 2.308 1.00 91.31 73 ASN A O 1
ATOM 567 N N . PRO A 1 74 ? -8.119 -16.597 1.368 1.00 91.00 74 PRO A N 1
ATOM 568 C CA . PRO A 1 74 ? -7.601 -16.164 0.066 1.00 91.00 74 PRO A CA 1
ATOM 569 C C . PRO A 1 74 ? -8.489 -15.144 -0.661 1.00 91.00 74 PRO A C 1
ATOM 571 O O . PRO A 1 74 ? -8.003 -14.460 -1.567 1.00 91.00 74 PRO A O 1
ATOM 574 N N . ILE A 1 75 ? -9.758 -14.987 -0.268 1.00 94.75 75 ILE A N 1
ATOM 575 C CA . ILE A 1 75 ? -10.657 -13.991 -0.874 1.00 94.75 75 ILE A CA 1
ATOM 576 C C . ILE A 1 75 ? -10.138 -12.560 -0.668 1.00 94.75 75 ILE A C 1
ATOM 578 O O . ILE A 1 75 ? -10.282 -11.720 -1.552 1.00 94.75 75 ILE A O 1
ATOM 582 N N . TYR A 1 76 ? -9.445 -12.285 0.445 1.00 96.44 76 TYR A N 1
ATOM 583 C CA . TYR A 1 76 ? -8.858 -10.967 0.737 1.00 96.44 76 TYR A CA 1
ATOM 584 C C . TYR A 1 76 ? -7.571 -10.674 -0.044 1.00 96.44 76 TYR A C 1
ATOM 586 O O . TYR A 1 76 ? -7.014 -9.581 0.045 1.00 96.44 76 TYR A O 1
ATOM 594 N N . LYS A 1 77 ? -7.102 -11.651 -0.825 1.00 95.38 77 LYS A N 1
ATOM 595 C CA . LYS A 1 77 ? -5.971 -11.534 -1.751 1.00 95.38 77 LYS A CA 1
ATOM 596 C C . LYS A 1 77 ? -6.427 -11.587 -3.210 1.00 95.38 77 LYS A C 1
ATOM 598 O O . LYS A 1 77 ? -5.586 -11.659 -4.094 1.00 95.38 77 LYS A O 1
ATOM 603 N N . THR A 1 78 ? -7.734 -11.629 -3.475 1.00 95.12 78 THR A N 1
ATOM 604 C CA . THR A 1 78 ? -8.276 -11.838 -4.827 1.00 95.12 78 THR A CA 1
ATOM 605 C C . THR A 1 78 ? -9.502 -10.977 -5.096 1.00 95.12 78 THR A C 1
ATOM 607 O O . THR A 1 78 ? -9.434 -10.052 -5.901 1.00 95.12 78 THR A O 1
ATOM 610 N N . ASP A 1 79 ? -10.614 -11.271 -4.431 1.00 96.88 79 ASP A N 1
ATOM 611 C CA . ASP A 1 79 ? -11.917 -10.638 -4.647 1.00 96.88 79 ASP A CA 1
ATOM 612 C C . ASP A 1 79 ? -12.092 -9.351 -3.855 1.00 96.88 79 ASP A C 1
ATOM 614 O O . ASP A 1 79 ? -12.791 -8.447 -4.307 1.00 96.88 79 ASP A O 1
ATOM 618 N N . PHE A 1 80 ? -11.431 -9.248 -2.705 1.00 98.19 80 PHE A N 1
ATOM 619 C CA . PHE A 1 80 ? -11.533 -8.087 -1.840 1.00 98.19 80 PHE A CA 1
ATOM 620 C C . PHE A 1 80 ? -10.206 -7.348 -1.729 1.00 98.19 80 PHE A C 1
ATOM 622 O O . PHE A 1 80 ? -9.144 -7.966 -1.646 1.00 98.19 80 PHE A O 1
ATOM 629 N N . LEU A 1 81 ? -10.277 -6.020 -1.674 1.00 98.38 81 LEU A N 1
ATOM 630 C CA . LEU A 1 81 ? -9.188 -5.150 -1.244 1.00 98.38 81 LEU A CA 1
ATOM 631 C C . LEU A 1 81 ? -9.472 -4.692 0.187 1.00 98.38 81 LEU A C 1
ATOM 633 O O . LEU A 1 81 ? -10.482 -4.040 0.447 1.00 98.38 81 LEU A O 1
ATOM 637 N N . VAL A 1 82 ? -8.575 -5.038 1.109 1.00 98.38 82 VAL A N 1
ATOM 638 C CA . VAL A 1 82 ? -8.673 -4.647 2.519 1.00 98.38 82 VAL A CA 1
ATOM 639 C C . VAL A 1 82 ? -7.725 -3.488 2.786 1.00 98.38 82 VAL A C 1
ATOM 641 O O . VAL A 1 82 ? -6.522 -3.578 2.527 1.00 98.38 82 VAL A O 1
ATOM 644 N N . LEU A 1 83 ? -8.274 -2.402 3.319 1.00 98.50 83 LEU A N 1
ATOM 645 C CA . LEU A 1 83 ? -7.538 -1.197 3.663 1.00 98.50 83 LEU A CA 1
ATOM 646 C C . LEU A 1 83 ? -7.579 -0.994 5.173 1.00 98.50 83 LEU A C 1
ATOM 648 O O . LEU A 1 83 ? -8.653 -1.037 5.769 1.00 98.50 83 LEU A O 1
ATOM 652 N N . ARG A 1 84 ? -6.425 -0.748 5.781 1.00 97.06 84 ARG A N 1
ATOM 653 C CA . ARG A 1 84 ? -6.278 -0.415 7.195 1.00 97.06 84 ARG A CA 1
ATOM 654 C C . ARG A 1 84 ? -6.382 1.094 7.393 1.00 97.06 84 ARG A C 1
ATOM 656 O O . ARG A 1 84 ? -5.712 1.831 6.677 1.00 97.06 84 ARG A O 1
ATOM 663 N N . HIS A 1 85 ? -7.164 1.531 8.378 1.00 96.12 85 HIS A N 1
ATOM 664 C CA . HIS A 1 85 ? -7.153 2.912 8.867 1.00 96.12 85 HIS A CA 1
ATOM 665 C C . HIS A 1 85 ? -5.818 3.235 9.544 1.00 96.12 85 HIS A C 1
ATOM 667 O O . HIS A 1 85 ? -5.360 2.493 10.423 1.00 96.12 85 HIS A O 1
ATOM 673 N N . ILE A 1 86 ? -5.210 4.339 9.122 1.00 94.56 86 ILE A N 1
ATOM 674 C CA . ILE A 1 86 ? -3.999 4.917 9.687 1.00 94.56 86 ILE A CA 1
ATOM 675 C C . ILE A 1 86 ? -4.351 6.318 10.194 1.00 94.56 86 ILE A C 1
ATOM 677 O O . ILE A 1 86 ? -4.768 7.160 9.391 1.00 94.56 86 ILE A O 1
ATOM 681 N N . PRO A 1 87 ? -4.194 6.581 11.502 1.00 92.00 87 PRO A N 1
ATOM 682 C CA . PRO A 1 87 ? -4.503 7.886 12.057 1.00 92.00 87 PRO A CA 1
ATOM 683 C C . PRO A 1 87 ? -3.463 8.926 11.630 1.00 92.00 87 PRO A C 1
ATOM 685 O O . PRO A 1 87 ? -2.282 8.608 11.439 1.00 92.00 87 PRO A O 1
ATOM 688 N N . ALA A 1 88 ? -3.886 10.183 11.570 1.00 92.50 88 ALA A N 1
ATOM 689 C CA . ALA A 1 88 ? -3.006 11.336 11.539 1.00 92.50 88 ALA A CA 1
ATOM 690 C C . ALA A 1 88 ? -1.991 11.265 12.692 1.00 92.50 88 ALA A C 1
ATOM 692 O O . ALA A 1 88 ? -2.277 10.765 13.788 1.00 92.50 88 ALA A O 1
ATOM 693 N N . SER A 1 89 ? -0.807 11.844 12.499 1.00 88.94 89 SER A N 1
ATOM 694 C CA . SER A 1 89 ? 0.173 12.028 13.572 1.00 88.94 89 SER A CA 1
ATOM 695 C C . SER A 1 89 ? -0.215 13.243 14.432 1.00 88.94 89 SER A C 1
ATOM 697 O O . SER A 1 89 ? 0.500 14.243 14.522 1.00 88.94 89 SER A O 1
ATOM 699 N N . SER A 1 90 ? -1.401 13.180 15.041 1.00 84.19 90 SER A N 1
ATOM 700 C CA . SER A 1 90 ? -2.016 14.254 15.838 1.00 84.19 90 SER A CA 1
ATOM 701 C C . SER A 1 90 ? -1.241 14.584 17.116 1.00 84.19 90 SER A C 1
ATOM 703 O O . SER A 1 90 ? -1.328 15.694 17.635 1.00 84.19 90 SER A O 1
ATOM 705 N N . TRP A 1 91 ? -0.438 13.638 17.596 1.00 84.94 91 TRP A N 1
ATOM 706 C CA . TRP A 1 91 ? 0.464 13.795 18.734 1.00 84.94 91 TRP A CA 1
ATOM 707 C C . TRP A 1 91 ? 1.718 14.626 18.405 1.00 84.94 91 TRP A C 1
ATOM 709 O O . TRP A 1 91 ? 2.424 15.036 19.325 1.00 84.94 91 TRP A O 1
ATOM 719 N N . GLY A 1 92 ? 1.983 14.901 17.124 1.00 89.88 92 GLY A N 1
ATOM 720 C CA . GLY A 1 92 ? 3.054 15.784 16.675 1.00 89.88 92 GLY A CA 1
ATOM 721 C C . GLY A 1 92 ? 3.857 15.233 15.493 1.00 89.88 92 GLY A C 1
ATOM 722 O O . GLY A 1 92 ? 3.528 14.183 14.936 1.00 89.88 92 GLY A O 1
ATOM 723 N N . PRO A 1 93 ? 4.911 15.959 15.086 1.00 91.00 93 PRO A N 1
ATOM 724 C CA . PRO A 1 93 ? 5.809 15.518 14.031 1.00 91.00 93 PRO A CA 1
ATOM 725 C C . PRO A 1 93 ? 6.625 14.280 14.416 1.00 91.00 93 PRO A C 1
ATOM 727 O O . PRO A 1 93 ? 6.996 14.092 15.575 1.00 91.00 93 PRO A O 1
ATOM 730 N N . TRP A 1 94 ? 6.968 13.477 13.416 1.00 88.31 94 TRP A N 1
ATOM 731 C CA . TRP A 1 94 ? 7.772 12.264 13.519 1.00 88.31 94 TRP A CA 1
ATOM 732 C C . TRP A 1 94 ? 8.972 12.326 12.577 1.00 88.31 94 TRP A C 1
ATOM 734 O O . TRP A 1 94 ? 8.999 13.130 11.645 1.00 88.31 94 TRP A O 1
ATOM 744 N N . MET A 1 95 ? 9.979 11.490 12.833 1.00 86.69 95 MET A N 1
ATOM 745 C CA . MET A 1 95 ? 11.195 11.479 12.027 1.00 86.69 95 MET A CA 1
ATOM 746 C C . MET A 1 95 ? 11.070 10.498 10.861 1.00 86.69 95 MET A C 1
ATOM 748 O O . MET A 1 95 ? 11.003 9.284 11.077 1.00 86.69 95 MET A O 1
ATOM 752 N N . ILE A 1 96 ? 11.064 11.019 9.634 1.00 86.19 96 ILE A N 1
ATOM 753 C CA . ILE A 1 96 ? 11.163 10.207 8.416 1.00 86.19 96 ILE A CA 1
ATOM 754 C C . ILE A 1 96 ? 12.631 10.043 8.012 1.00 86.19 96 ILE A C 1
ATOM 756 O O . ILE A 1 96 ? 13.445 10.931 8.263 1.00 86.19 96 ILE A O 1
ATOM 760 N N . GLY A 1 97 ? 12.975 8.936 7.355 1.00 78.56 97 GLY A N 1
ATOM 761 C CA . GLY A 1 97 ? 14.348 8.632 6.944 1.00 78.56 97 GLY A CA 1
ATOM 762 C C . GLY A 1 97 ? 15.193 8.008 8.061 1.00 78.56 97 GLY A C 1
ATOM 763 O O . GLY A 1 97 ? 14.659 7.499 9.049 1.00 78.56 97 GLY A O 1
ATOM 764 N N . ALA A 1 98 ? 16.517 7.982 7.873 1.00 68.81 98 ALA A N 1
ATOM 765 C CA . ALA A 1 98 ? 17.452 7.406 8.842 1.00 68.81 98 ALA A CA 1
ATOM 766 C C . ALA A 1 98 ? 18.866 8.000 8.733 1.00 68.81 98 ALA A C 1
ATOM 768 O O . ALA A 1 98 ? 19.429 8.095 7.649 1.00 68.81 98 ALA A O 1
ATOM 769 N N . ARG A 1 99 ? 19.486 8.319 9.868 1.00 55.47 99 ARG A N 1
ATOM 770 C CA . ARG A 1 99 ? 20.821 8.906 9.981 1.00 55.47 99 ARG A CA 1
ATOM 771 C C . ARG A 1 99 ? 21.885 7.809 9.972 1.00 55.47 99 ARG A C 1
ATOM 773 O O . ARG A 1 99 ? 21.938 6.993 10.886 1.00 55.47 99 ARG A O 1
ATOM 780 N N . GLY A 1 100 ? 22.797 7.860 9.003 1.00 49.31 100 GLY A N 1
ATOM 781 C CA . GLY A 1 100 ? 23.941 6.943 8.934 1.00 49.31 100 GLY A CA 1
ATOM 782 C C . GLY A 1 100 ? 23.677 5.655 8.145 1.00 49.31 100 GLY A C 1
ATOM 783 O O . GLY A 1 100 ? 22.632 5.494 7.518 1.00 49.31 100 GLY A O 1
ATOM 784 N N . GLU A 1 101 ? 24.689 4.782 8.115 1.00 42.41 101 GLU A N 1
ATOM 785 C CA . GLU A 1 101 ? 24.836 3.661 7.175 1.00 42.41 101 GLU A CA 1
ATOM 786 C C . GLU A 1 101 ? 23.586 2.757 7.065 1.00 42.41 101 GLU A C 1
ATOM 788 O O . GLU A 1 101 ? 22.873 2.474 8.030 1.00 42.41 101 GLU A O 1
ATOM 793 N N . GLY A 1 102 ? 23.287 2.336 5.831 1.00 43.47 102 GLY A N 1
ATOM 794 C CA . GLY A 1 102 ? 22.261 1.331 5.517 1.00 43.47 102 GLY A CA 1
ATOM 795 C C . GLY A 1 102 ? 21.038 1.804 4.714 1.00 43.47 102 GLY A C 1
ATOM 796 O O . GLY A 1 102 ? 20.084 1.048 4.559 1.00 43.47 102 GLY A O 1
ATOM 797 N N . GLY A 1 103 ? 21.076 3.004 4.132 1.00 43.88 103 GLY A N 1
ATOM 798 C CA . GLY A 1 103 ? 20.261 3.376 2.968 1.00 43.88 103 GLY A CA 1
ATOM 799 C C . GLY A 1 103 ? 21.136 3.377 1.713 1.00 43.88 103 GLY A C 1
ATOM 800 O O . GLY A 1 103 ? 21.933 4.288 1.503 1.00 43.88 103 GLY A O 1
ATOM 801 N N . GLY A 1 104 ? 21.099 2.313 0.911 1.00 42.25 104 GLY A N 1
ATOM 802 C CA . GLY A 1 104 ? 21.793 2.303 -0.382 1.00 42.25 104 GLY A CA 1
ATOM 803 C C . GLY A 1 104 ? 20.849 2.721 -1.486 1.00 42.25 104 GLY A C 1
ATOM 804 O O . GLY A 1 104 ? 19.731 2.219 -1.569 1.00 42.25 104 GLY A O 1
ATOM 805 N N . ASN A 1 105 ? 21.326 3.591 -2.371 1.00 47.28 105 ASN A N 1
ATOM 806 C CA . ASN A 1 105 ? 20.658 3.814 -3.642 1.00 47.28 105 ASN A CA 1
ATOM 807 C C . ASN A 1 105 ? 20.818 2.584 -4.561 1.00 47.28 105 ASN A C 1
ATOM 809 O O . ASN A 1 105 ? 21.550 1.633 -4.274 1.00 47.28 105 ASN A O 1
ATOM 813 N N . SER A 1 106 ? 20.148 2.614 -5.712 1.00 39.56 106 SER A N 1
ATOM 814 C CA . SER A 1 106 ? 20.123 1.534 -6.708 1.00 39.56 106 SER A CA 1
ATOM 815 C C . SER A 1 106 ? 21.494 1.126 -7.280 1.00 39.56 106 SER A C 1
ATOM 817 O O . SER A 1 106 ? 21.569 0.105 -7.961 1.00 39.56 106 SER A O 1
ATOM 819 N N . GLN A 1 107 ? 22.571 1.863 -6.984 1.00 39.66 107 GLN A N 1
ATOM 820 C CA . GLN A 1 107 ? 23.947 1.575 -7.408 1.00 39.66 107 GLN A CA 1
ATOM 821 C C . GLN A 1 107 ? 24.830 0.988 -6.294 1.00 39.66 107 GLN A C 1
ATOM 823 O O . GLN A 1 107 ? 26.032 0.836 -6.496 1.00 39.66 107 GLN A O 1
ATOM 828 N N . GLY A 1 108 ? 24.277 0.688 -5.112 1.00 38.16 108 GLY A N 1
ATOM 829 C CA . GLY A 1 108 ? 25.068 0.223 -3.965 1.00 38.16 108 GLY A CA 1
ATOM 830 C C . GLY A 1 108 ? 25.976 1.303 -3.364 1.00 38.16 108 GLY A C 1
ATOM 831 O O . GLY A 1 108 ? 26.726 1.024 -2.432 1.00 38.16 108 GLY A O 1
ATOM 832 N N . ASN A 1 109 ? 25.886 2.543 -3.854 1.00 37.59 109 ASN A N 1
ATOM 833 C CA . ASN A 1 109 ? 26.622 3.670 -3.309 1.00 37.59 109 ASN A CA 1
ATOM 834 C C . ASN A 1 109 ? 25.779 4.325 -2.214 1.00 37.59 109 ASN A C 1
ATOM 836 O O . ASN A 1 109 ? 24.714 4.885 -2.467 1.00 37.59 109 ASN A O 1
ATOM 840 N N . MET A 1 110 ? 26.273 4.244 -0.981 1.00 46.38 110 MET A N 1
ATOM 841 C CA . MET A 1 110 ? 25.750 4.981 0.165 1.00 46.38 110 MET A CA 1
ATOM 842 C C . MET A 1 110 ? 25.799 6.472 -0.162 1.00 46.38 110 MET A C 1
ATOM 844 O O . MET A 1 110 ? 26.883 7.035 -0.312 1.00 46.38 110 MET A O 1
ATOM 848 N N . SER A 1 111 ? 24.647 7.119 -0.313 1.00 38.75 111 SER A N 1
ATOM 849 C CA . SER A 1 111 ? 24.640 8.575 -0.351 1.00 38.75 111 SER A CA 1
ATOM 850 C C . SER A 1 111 ? 24.583 9.059 1.098 1.00 38.75 111 SER A C 1
ATOM 852 O O . SER A 1 111 ? 23.651 8.671 1.800 1.00 38.75 111 SER A O 1
ATOM 854 N N . PRO A 1 112 ? 25.502 9.921 1.573 1.00 38.22 112 PRO A N 1
ATOM 855 C CA . PRO A 1 112 ? 25.448 10.545 2.905 1.00 38.22 112 PRO A CA 1
ATOM 856 C C . PRO A 1 112 ? 24.203 11.420 3.166 1.00 38.22 112 PRO A C 1
ATOM 858 O O . PRO A 1 112 ? 24.212 12.239 4.080 1.00 38.22 112 PRO A O 1
ATOM 861 N N . THR A 1 113 ? 23.170 11.325 2.324 1.00 43.06 113 THR A N 1
ATOM 862 C CA . THR A 1 113 ? 22.113 12.324 2.153 1.00 43.06 113 THR A CA 1
ATOM 863 C C . THR A 1 113 ? 20.697 11.801 2.379 1.00 43.06 113 THR A C 1
ATOM 865 O O . THR A 1 113 ? 19.769 12.589 2.230 1.00 43.06 113 THR A O 1
ATOM 868 N N . ASP A 1 114 ? 20.497 10.540 2.796 1.00 52.78 114 ASP A N 1
ATOM 869 C CA . ASP A 1 114 ? 19.212 10.076 3.359 1.00 52.78 114 ASP A CA 1
ATOM 870 C C . ASP A 1 114 ? 18.984 10.749 4.719 1.00 52.78 114 ASP A C 1
ATOM 872 O O . ASP A 1 114 ? 19.076 10.142 5.778 1.00 52.78 114 ASP A O 1
ATOM 876 N N . LEU A 1 115 ? 18.797 12.064 4.702 1.00 65.50 115 LEU A N 1
ATOM 877 C CA . LEU A 1 115 ? 18.812 12.872 5.901 1.00 65.50 115 LEU A CA 1
ATOM 878 C C . LEU A 1 115 ? 17.414 12.918 6.489 1.00 65.50 115 LEU A C 1
ATOM 880 O O . LEU A 1 115 ? 16.417 13.186 5.820 1.00 65.50 115 LEU A O 1
ATOM 884 N N . GLU A 1 116 ? 17.381 12.585 7.768 1.00 76.81 116 GLU A N 1
ATOM 885 C CA . GLU A 1 116 ? 16.193 12.626 8.590 1.00 76.81 116 GLU A CA 1
ATOM 886 C C . GLU A 1 116 ? 15.606 14.034 8.629 1.00 76.81 116 GLU A C 1
ATOM 888 O O . GLU A 1 116 ? 16.341 15.015 8.776 1.00 76.81 116 GLU A O 1
ATOM 893 N N . HIS A 1 117 ? 14.285 14.138 8.531 1.00 80.31 117 HIS A N 1
ATOM 894 C CA . HIS A 1 117 ? 13.580 15.392 8.768 1.00 80.31 117 HIS A CA 1
ATOM 895 C C . HIS A 1 117 ? 12.231 15.139 9.438 1.00 80.31 117 HIS A C 1
ATOM 897 O O . HIS A 1 117 ? 11.701 14.026 9.437 1.00 80.31 117 HIS A O 1
ATOM 903 N N . LEU A 1 118 ? 11.697 16.186 10.063 1.00 87.75 118 LEU A N 1
ATOM 904 C CA . LEU A 1 118 ? 10.428 16.104 10.766 1.00 87.75 118 LEU A CA 1
ATOM 905 C C . LEU A 1 118 ? 9.271 16.213 9.776 1.00 87.75 118 LEU A C 1
ATOM 907 O O . LEU A 1 118 ? 9.216 17.138 8.965 1.00 87.75 118 LEU A O 1
ATOM 911 N N . VAL A 1 119 ? 8.323 15.292 9.892 1.00 90.19 119 VAL A N 1
ATOM 912 C CA . VAL A 1 119 ? 7.097 15.255 9.099 1.00 90.19 119 VAL A CA 1
ATOM 913 C C . VAL A 1 119 ? 5.89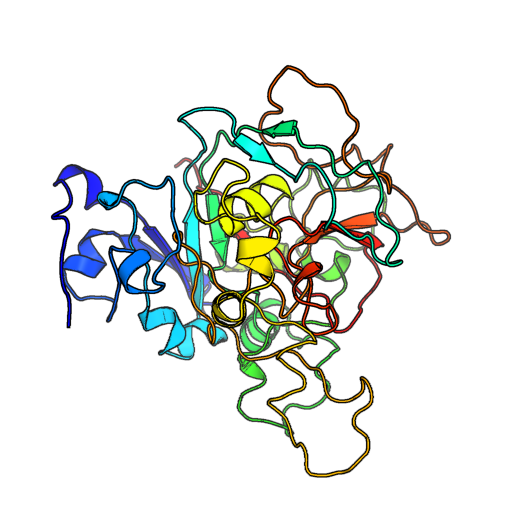5 15.175 10.021 1.00 90.19 119 VAL A C 1
ATOM 915 O O . VAL A 1 119 ? 5.929 14.465 11.020 1.00 90.19 119 VAL A O 1
ATOM 918 N N . GLN A 1 120 ? 4.806 15.857 9.681 1.00 93.06 120 GLN A N 1
ATOM 919 C CA . GLN A 1 120 ? 3.520 15.668 10.347 1.00 93.06 120 GLN A CA 1
ATOM 920 C C . GLN A 1 120 ? 2.433 15.343 9.320 1.00 93.06 120 GLN A C 1
ATOM 922 O O . GLN A 1 120 ? 2.193 16.112 8.390 1.00 93.06 120 GLN A O 1
ATOM 927 N N . LEU A 1 121 ? 1.769 14.201 9.497 1.00 94.06 121 LEU A N 1
ATOM 928 C CA . LEU A 1 121 ? 0.565 13.842 8.752 1.00 94.06 121 LEU A CA 1
ATOM 929 C C . LEU A 1 121 ? -0.640 14.364 9.535 1.00 94.06 121 LEU A C 1
ATOM 931 O O . LEU A 1 121 ? -0.810 14.029 10.705 1.00 94.06 121 LEU A O 1
ATOM 935 N N . THR A 1 122 ? -1.442 15.219 8.914 1.00 94.44 122 THR A N 1
ATOM 936 C CA . THR A 1 122 ? -2.549 15.928 9.590 1.00 94.44 122 THR A CA 1
ATOM 937 C C . THR A 1 122 ? -3.911 15.300 9.349 1.00 94.44 122 THR A C 1
ATOM 939 O O . THR A 1 122 ? -4.840 15.586 10.093 1.00 94.44 122 THR A O 1
ATOM 942 N N . GLU A 1 123 ? -4.003 14.404 8.370 1.00 93.69 123 GLU A N 1
ATOM 943 C CA . GLU A 1 123 ? -5.235 13.720 8.002 1.00 93.69 123 GLU A CA 1
ATOM 944 C C . GLU A 1 123 ? -5.068 12.211 8.156 1.00 93.69 123 GLU A C 1
ATOM 946 O O . GLU A 1 123 ? -4.007 11.643 7.866 1.00 93.69 123 GLU A O 1
ATOM 951 N N . ASP A 1 124 ? -6.148 11.569 8.586 1.00 95.25 124 ASP A N 1
ATOM 952 C CA . ASP A 1 124 ? -6.283 10.124 8.542 1.00 95.25 124 ASP A CA 1
ATOM 953 C C . ASP A 1 124 ? -6.324 9.644 7.085 1.00 95.25 124 ASP A C 1
ATOM 955 O O . ASP A 1 124 ? -6.723 10.360 6.159 1.00 95.25 124 ASP A O 1
ATOM 959 N N . TYR A 1 125 ? -5.964 8.387 6.867 1.00 97.00 125 TYR A N 1
ATOM 960 C CA . TYR A 1 125 ? -6.129 7.734 5.573 1.00 97.00 125 TYR A CA 1
ATOM 961 C C . TYR A 1 125 ? -6.273 6.229 5.751 1.00 97.00 125 TYR A C 1
ATOM 963 O O . TYR A 1 125 ? -6.000 5.663 6.807 1.00 97.00 125 TYR A O 1
ATOM 971 N N . TYR A 1 126 ? -6.712 5.563 4.695 1.00 98.31 126 TYR A N 1
ATOM 972 C CA . TYR A 1 126 ? -6.724 4.114 4.612 1.00 98.31 126 TYR A CA 1
ATOM 973 C C . TYR A 1 126 ? -5.614 3.656 3.672 1.00 98.31 126 TYR A C 1
ATOM 975 O O . TYR A 1 126 ? -5.393 4.292 2.647 1.00 98.31 126 TYR A O 1
ATOM 983 N N . ILE A 1 127 ? -4.937 2.552 3.979 1.00 98.56 127 ILE A N 1
ATOM 984 C CA . ILE A 1 127 ? -3.869 1.989 3.140 1.00 98.56 127 ILE A CA 1
ATOM 985 C C . ILE A 1 127 ? -4.024 0.479 2.979 1.00 98.56 127 ILE A C 1
ATOM 987 O O . ILE A 1 127 ? -4.446 -0.212 3.905 1.00 98.56 127 ILE A O 1
ATOM 991 N N . GLY A 1 128 ? -3.680 -0.045 1.803 1.00 98.56 128 GLY A N 1
ATOM 992 C CA . GLY A 1 128 ? -3.702 -1.479 1.515 1.00 98.56 128 GLY A CA 1
ATOM 993 C C . GLY A 1 128 ? -2.916 -2.297 2.540 1.00 98.56 128 GLY A C 1
ATOM 994 O O . GLY A 1 128 ? -1.735 -2.037 2.787 1.00 98.56 128 GLY A O 1
ATOM 995 N N . VAL A 1 129 ? -3.577 -3.312 3.104 1.00 98.25 129 VAL A N 1
ATOM 996 C CA . VAL A 1 129 ? -2.963 -4.286 4.025 1.00 98.25 129 VAL A CA 1
ATOM 997 C C . VAL A 1 129 ? -1.828 -5.053 3.335 1.00 98.25 129 VAL A C 1
ATOM 999 O O . VAL A 1 129 ? -0.787 -5.300 3.945 1.00 98.25 129 VAL A O 1
ATOM 1002 N N . PHE A 1 130 ? -2.002 -5.354 2.047 1.00 98.25 130 PHE A N 1
ATOM 1003 C CA . PHE A 1 130 ? -1.014 -5.973 1.164 1.00 98.25 130 PHE A CA 1
ATOM 1004 C C . PHE A 1 130 ? -0.660 -5.033 -0.001 1.00 98.25 130 PHE A C 1
ATOM 1006 O O . PHE A 1 130 ? -1.468 -4.157 -0.338 1.00 98.25 130 PHE A O 1
ATOM 1013 N N . PRO A 1 131 ? 0.482 -5.252 -0.680 1.00 98.25 131 PRO A N 1
ATOM 1014 C CA . PRO A 1 131 ? 0.632 -4.841 -2.073 1.00 98.25 131 PRO A CA 1
ATOM 1015 C C . PRO A 1 131 ? -0.536 -5.371 -2.914 1.00 98.25 131 PRO A C 1
ATOM 1017 O O . PRO A 1 131 ? -1.050 -6.463 -2.649 1.00 98.25 131 PRO A O 1
ATOM 1020 N N . ILE A 1 132 ? -0.938 -4.625 -3.945 1.00 98.19 132 ILE A N 1
ATOM 1021 C CA . ILE A 1 132 ? -1.962 -5.087 -4.887 1.00 98.19 132 ILE A CA 1
ATOM 1022 C C . ILE A 1 132 ? -1.491 -6.397 -5.512 1.00 98.19 132 ILE A C 1
ATOM 1024 O O . ILE A 1 132 ? -0.390 -6.480 -6.052 1.00 98.19 132 ILE A O 1
ATOM 1028 N N . THR A 1 133 ? -2.322 -7.428 -5.429 1.00 96.50 133 THR A N 1
ATOM 1029 C CA . THR A 1 133 ? -2.022 -8.756 -5.979 1.00 96.50 133 THR A CA 1
ATOM 1030 C C . THR A 1 133 ? -2.329 -8.841 -7.471 1.00 96.50 133 THR A C 1
ATOM 1032 O O . THR A 1 133 ? -3.085 -8.035 -8.018 1.00 96.50 133 THR A O 1
ATOM 1035 N N . GLN A 1 134 ? -1.800 -9.870 -8.133 1.00 93.56 134 GLN A N 1
ATOM 1036 C CA . GLN A 1 134 ? -2.095 -10.168 -9.536 1.00 93.56 134 GLN A CA 1
ATOM 1037 C C . GLN A 1 134 ? -3.602 -10.312 -9.803 1.00 93.56 134 GLN A C 1
ATOM 1039 O O . GLN A 1 134 ? -4.109 -9.774 -10.788 1.00 93.56 134 GLN A O 1
ATOM 1044 N N . ALA A 1 135 ? -4.343 -10.993 -8.922 1.00 93.62 135 ALA A N 1
ATOM 1045 C CA . ALA A 1 135 ? -5.790 -11.152 -9.070 1.00 93.62 135 ALA A CA 1
ATOM 1046 C C . ALA A 1 135 ? -6.554 -9.828 -8.928 1.00 93.62 135 ALA A C 1
ATOM 1048 O O . ALA A 1 135 ? -7.445 -9.541 -9.730 1.00 93.62 135 ALA A O 1
ATOM 1049 N N . GLN A 1 136 ? -6.191 -9.005 -7.943 1.00 97.50 136 GLN A N 1
ATOM 1050 C CA . GLN A 1 136 ? -6.816 -7.697 -7.736 1.00 97.50 136 GLN A CA 1
ATOM 1051 C C . GLN A 1 136 ? -6.495 -6.744 -8.899 1.00 97.50 136 GLN A C 1
ATOM 1053 O O . GLN A 1 136 ? -7.384 -6.045 -9.388 1.00 97.50 136 GLN A O 1
ATOM 1058 N N . HIS A 1 137 ? -5.254 -6.771 -9.401 1.00 96.06 137 HIS A N 1
ATOM 1059 C CA . HIS A 1 137 ? -4.848 -6.020 -10.589 1.00 96.06 137 HIS A CA 1
ATOM 1060 C C . HIS A 1 137 ? -5.672 -6.409 -11.818 1.00 96.06 137 HIS A C 1
ATOM 1062 O O . HIS A 1 137 ? -6.227 -5.536 -12.486 1.00 96.06 137 HIS A O 1
ATOM 1068 N N . MET A 1 138 ? -5.846 -7.711 -12.060 1.00 93.31 138 MET A N 1
ATOM 1069 C CA . MET A 1 138 ? -6.659 -8.220 -13.166 1.00 93.31 138 MET A CA 1
ATOM 1070 C C . MET A 1 138 ? -8.121 -7.758 -13.089 1.00 93.31 138 MET A C 1
ATOM 1072 O O . MET A 1 138 ? -8.690 -7.376 -14.108 1.00 93.31 138 MET A O 1
ATOM 1076 N N . LYS A 1 139 ? -8.735 -7.739 -11.899 1.00 94.88 139 LYS A N 1
ATOM 1077 C CA . LYS A 1 139 ? -10.140 -7.314 -11.731 1.00 94.88 139 LYS A CA 1
ATOM 1078 C C . LYS A 1 139 ? -10.379 -5.833 -12.016 1.00 94.88 139 LYS A C 1
ATOM 1080 O O . LYS A 1 139 ? -11.465 -5.471 -12.466 1.00 94.88 139 LYS A O 1
ATOM 1085 N N . ILE A 1 140 ? -9.399 -4.981 -11.728 1.00 96.44 140 ILE A N 1
ATOM 1086 C CA . ILE A 1 140 ? -9.538 -3.528 -11.886 1.00 96.44 140 ILE A CA 1
ATOM 1087 C C . ILE A 1 140 ? -9.009 -3.054 -13.235 1.00 96.44 140 ILE A C 1
ATOM 1089 O O . ILE A 1 140 ? -9.695 -2.304 -13.922 1.00 96.44 140 ILE A O 1
ATOM 1093 N N . TYR A 1 141 ? -7.809 -3.488 -13.616 1.00 92.94 141 TYR A N 1
ATOM 1094 C CA . TYR A 1 141 ? -7.112 -2.999 -14.806 1.00 92.94 141 TYR A CA 1
ATOM 1095 C C . TYR A 1 141 ? -7.325 -3.881 -16.042 1.00 92.94 141 TYR A C 1
ATOM 1097 O O . TYR A 1 141 ? -7.080 -3.447 -17.163 1.00 92.94 141 TYR A O 1
ATOM 1105 N N . GLY A 1 142 ? -7.777 -5.126 -15.860 1.00 90.06 142 GLY A N 1
ATOM 1106 C CA . GLY A 1 142 ? -8.042 -6.061 -16.958 1.00 90.06 142 GLY A CA 1
ATOM 1107 C C . GLY A 1 142 ? -6.809 -6.788 -17.500 1.00 90.06 142 GLY A C 1
ATOM 1108 O O . GLY A 1 142 ? -6.923 -7.524 -18.479 1.00 90.06 142 GLY A O 1
ATOM 1109 N N . THR A 1 143 ? -5.638 -6.615 -16.881 1.00 83.88 143 THR A N 1
ATOM 1110 C CA . THR A 1 143 ? -4.417 -7.365 -17.212 1.00 83.88 143 THR A CA 1
ATOM 1111 C C . THR A 1 143 ? -3.725 -7.859 -15.950 1.00 83.88 143 THR A C 1
ATOM 1113 O O . THR A 1 143 ? -3.934 -7.323 -14.864 1.00 83.88 143 THR A O 1
ATOM 1116 N N . TYR A 1 144 ? -2.838 -8.837 -16.087 1.00 82.88 144 TYR A N 1
ATOM 1117 C CA . TYR A 1 144 ? -1.841 -9.131 -15.060 1.00 82.88 144 TYR A CA 1
ATOM 1118 C C . TYR A 1 144 ? -0.636 -8.187 -15.192 1.00 82.88 144 TYR A C 1
ATOM 1120 O O . TYR A 1 144 ? -0.460 -7.531 -16.226 1.00 82.88 144 TYR A O 1
ATOM 1128 N N . GLY A 1 145 ? 0.184 -8.097 -14.145 1.00 73.12 145 GLY A N 1
ATOM 1129 C CA . GLY A 1 145 ? 1.491 -7.446 -14.220 1.00 73.12 145 GLY A CA 1
ATOM 1130 C C . GLY A 1 145 ? 2.441 -8.206 -15.150 1.00 73.12 145 GLY A C 1
ATOM 1131 O O . GLY A 1 145 ? 2.313 -9.419 -15.303 1.00 73.12 145 GLY A O 1
ATOM 1132 N N . ARG A 1 146 ? 3.393 -7.510 -15.788 1.00 73.62 146 ARG A N 1
ATOM 1133 C CA . ARG A 1 146 ? 4.245 -8.083 -16.851 1.00 73.62 146 ARG A CA 1
ATOM 1134 C C . ARG A 1 146 ? 5.062 -9.289 -16.396 1.00 73.62 146 ARG A C 1
ATOM 1136 O O . ARG A 1 146 ? 5.281 -10.188 -17.207 1.00 73.62 146 ARG A O 1
ATOM 1143 N N . ALA A 1 147 ? 5.459 -9.330 -15.125 1.00 59.84 147 ALA A N 1
ATOM 1144 C CA . ALA A 1 147 ? 6.155 -10.476 -14.541 1.00 59.84 147 ALA A CA 1
ATOM 1145 C C . ALA A 1 147 ? 5.327 -11.783 -14.620 1.00 59.84 147 ALA A C 1
ATOM 1147 O O . ALA A 1 147 ? 5.803 -12.853 -14.250 1.00 59.84 147 ALA A O 1
ATOM 1148 N N . PHE A 1 148 ? 4.085 -11.712 -15.112 1.00 63.97 148 PHE A N 1
ATOM 1149 C CA . PHE A 1 148 ? 3.178 -12.820 -15.332 1.00 63.97 148 PHE A CA 1
ATOM 1150 C C . PHE A 1 148 ? 2.684 -12.856 -16.787 1.00 63.97 148 PHE A C 1
ATOM 1152 O O . PHE A 1 148 ? 1.897 -12.016 -17.223 1.00 63.97 148 PHE A O 1
ATOM 1159 N N . THR A 1 149 ? 3.130 -13.858 -17.547 1.00 54.59 149 THR A N 1
ATOM 1160 C CA . THR A 1 149 ? 2.745 -14.042 -18.960 1.00 54.59 149 THR A CA 1
ATOM 1161 C C . THR A 1 149 ? 1.863 -15.270 -19.209 1.00 54.59 149 THR A C 1
ATOM 1163 O O . THR A 1 149 ? 1.311 -15.385 -20.302 1.00 54.59 149 THR A O 1
ATOM 1166 N N . ASN A 1 150 ? 1.664 -16.160 -18.221 1.00 52.59 150 ASN A N 1
ATOM 1167 C CA . ASN A 1 150 ? 0.831 -17.357 -18.385 1.00 52.59 150 ASN A CA 1
ATOM 1168 C C . ASN A 1 150 ? 0.165 -17.831 -17.075 1.00 52.59 150 ASN A C 1
ATOM 1170 O O . ASN A 1 150 ? 0.830 -18.067 -16.068 1.00 52.59 150 ASN A O 1
ATOM 1174 N N . VAL A 1 151 ? -1.162 -18.012 -17.107 1.00 51.50 151 VAL A N 1
ATOM 1175 C CA . VAL A 1 151 ? -1.985 -18.476 -15.968 1.00 51.50 151 VAL A CA 1
ATOM 1176 C C . VAL A 1 151 ? -1.818 -19.971 -15.695 1.00 51.50 151 VAL A C 1
ATOM 1178 O O . VAL A 1 151 ? -2.140 -20.440 -14.606 1.00 51.50 151 VAL A O 1
ATOM 1181 N N . ALA A 1 152 ? -1.306 -20.722 -16.671 1.00 51.91 152 ALA A N 1
ATOM 1182 C CA . ALA A 1 152 ? -1.167 -22.169 -16.576 1.00 51.91 152 ALA A CA 1
ATOM 1183 C C . ALA A 1 152 ? -0.080 -22.629 -15.589 1.00 51.91 152 ALA A C 1
ATOM 1185 O O . ALA A 1 152 ? -0.087 -23.802 -15.221 1.00 51.91 152 ALA A O 1
ATOM 1186 N N . ASP A 1 153 ? 0.825 -21.741 -15.156 1.00 49.59 153 ASP A N 1
ATOM 1187 C CA . ASP A 1 153 ? 2.061 -22.205 -14.529 1.00 49.59 153 ASP A CA 1
ATOM 1188 C C . ASP A 1 153 ? 1.985 -22.441 -13.013 1.00 49.59 153 ASP A C 1
ATOM 1190 O O . ASP A 1 153 ? 2.533 -23.448 -12.591 1.00 49.59 153 ASP A O 1
ATOM 1194 N N . PHE A 1 154 ? 1.276 -21.673 -12.168 1.00 59.09 154 PHE A N 1
ATOM 1195 C CA . PHE A 1 154 ? 1.170 -22.020 -10.729 1.00 59.09 154 PHE A CA 1
ATOM 1196 C C . PHE A 1 154 ? -0.070 -21.432 -10.032 1.00 59.09 154 PHE A C 1
ATOM 1198 O O . PHE A 1 154 ? -0.384 -20.249 -10.163 1.00 59.09 154 PHE A O 1
ATOM 1205 N N . ALA A 1 155 ? -0.744 -22.255 -9.218 1.00 64.81 155 ALA A N 1
ATOM 1206 C CA . ALA A 1 155 ? -1.993 -21.921 -8.519 1.00 64.81 155 ALA A CA 1
ATOM 1207 C C . ALA A 1 155 ? -1.882 -20.768 -7.499 1.00 64.81 155 ALA A C 1
ATOM 1209 O O . ALA A 1 155 ? -2.901 -20.189 -7.123 1.00 64.81 155 ALA A O 1
ATOM 1210 N N . ASP A 1 156 ? -0.676 -20.425 -7.035 1.00 77.69 156 ASP A N 1
ATOM 1211 C CA . ASP A 1 156 ? -0.472 -19.392 -6.017 1.00 77.69 156 ASP A CA 1
ATOM 1212 C C . ASP A 1 156 ? -0.098 -18.008 -6.582 1.00 77.69 156 ASP A C 1
ATOM 1214 O O . ASP A 1 156 ? -0.082 -17.021 -5.843 1.00 77.69 156 ASP A O 1
ATOM 1218 N N . HIS A 1 157 ? 0.124 -17.899 -7.896 1.00 81.25 157 HIS A N 1
ATOM 1219 C CA . HIS A 1 157 ? 0.526 -16.650 -8.552 1.00 81.25 157 HIS A CA 1
ATOM 1220 C C . HIS A 1 157 ? -0.520 -15.541 -8.453 1.00 81.25 157 HIS A C 1
ATOM 1222 O O . HIS A 1 157 ? -0.163 -14.368 -8.372 1.00 81.25 157 HIS A O 1
ATOM 1228 N N . LEU A 1 158 ? -1.802 -15.904 -8.386 1.00 88.56 158 LEU A N 1
ATOM 1229 C CA . LEU A 1 158 ? -2.901 -14.956 -8.190 1.00 88.56 158 LEU A CA 1
ATOM 1230 C C . LEU A 1 158 ? -2.757 -14.141 -6.896 1.00 88.56 158 LEU A C 1
ATOM 1232 O O . LEU A 1 158 ? -3.229 -13.008 -6.844 1.00 88.56 158 LEU A O 1
ATOM 1236 N N . TYR A 1 159 ? -2.081 -14.699 -5.888 1.00 90.81 159 TYR A N 1
ATOM 1237 C CA . TYR A 1 159 ? -1.875 -14.086 -4.575 1.00 90.81 159 TYR A CA 1
ATOM 1238 C C . TYR A 1 159 ? -0.513 -13.388 -4.435 1.00 90.81 159 TYR A C 1
ATOM 1240 O O . TYR A 1 159 ? -0.211 -12.844 -3.371 1.00 90.81 159 TYR A O 1
ATOM 1248 N N . LYS A 1 160 ? 0.346 -13.445 -5.460 1.00 91.75 160 LYS A N 1
ATOM 1249 C CA . LYS A 1 160 ? 1.604 -12.687 -5.496 1.00 91.75 160 LYS A CA 1
ATOM 1250 C C . LYS A 1 160 ? 1.308 -11.218 -5.833 1.00 91.75 160 LYS A C 1
ATOM 1252 O O . LYS A 1 160 ? 0.285 -10.948 -6.471 1.00 91.75 160 LYS A O 1
ATOM 1257 N N . PRO A 1 161 ? 2.175 -10.267 -5.443 1.00 95.06 161 PRO A N 1
ATOM 1258 C CA . PRO A 1 161 ? 2.068 -8.884 -5.887 1.00 95.06 161 PRO A CA 1
ATOM 1259 C C . PRO A 1 161 ? 1.976 -8.777 -7.411 1.00 95.06 161 PRO A C 1
ATOM 1261 O O . PRO A 1 161 ? 2.679 -9.482 -8.141 1.00 95.06 161 PRO A O 1
ATOM 1264 N N . ALA A 1 162 ? 1.131 -7.874 -7.893 1.00 94.25 162 ALA A N 1
ATOM 1265 C CA . ALA A 1 162 ? 1.188 -7.410 -9.264 1.00 94.25 162 ALA A CA 1
ATOM 1266 C C . ALA A 1 162 ? 2.480 -6.609 -9.443 1.00 94.25 162 ALA A C 1
ATOM 1268 O O . ALA A 1 162 ? 2.690 -5.601 -8.765 1.00 94.25 162 ALA A O 1
ATOM 1269 N N . SER A 1 163 ? 3.350 -7.083 -10.332 1.00 91.50 163 SER A N 1
ATOM 1270 C CA . SER A 1 163 ? 4.659 -6.479 -10.561 1.00 91.50 163 SER A CA 1
ATOM 1271 C C . SER A 1 163 ? 5.056 -6.435 -12.037 1.00 91.50 163 SER A C 1
ATOM 1273 O O . SER A 1 163 ? 4.324 -6.929 -12.902 1.00 91.50 163 SER A O 1
ATOM 1275 N N . GLY A 1 164 ? 6.179 -5.790 -12.364 1.00 88.06 164 GLY A N 1
ATOM 1276 C CA . GLY A 1 164 ? 6.515 -5.497 -13.763 1.00 88.06 164 GLY A CA 1
ATOM 1277 C C . GLY A 1 164 ? 5.621 -4.396 -14.333 1.00 88.06 164 GLY A C 1
ATOM 1278 O O . GLY A 1 164 ? 5.216 -4.436 -15.499 1.00 88.06 164 GLY A O 1
ATOM 1279 N N . LEU A 1 165 ? 5.231 -3.446 -13.483 1.00 88.88 165 LEU A N 1
ATOM 1280 C CA . LEU A 1 165 ? 4.288 -2.381 -13.803 1.00 88.88 165 LEU A CA 1
ATOM 1281 C C . LEU A 1 165 ? 5.018 -1.064 -14.036 1.00 88.88 165 LEU A C 1
ATOM 1283 O O . LEU A 1 165 ? 6.084 -0.818 -13.481 1.00 88.88 165 LEU A O 1
ATOM 1287 N N . LYS A 1 166 ? 4.410 -0.199 -14.845 1.00 91.88 166 LYS A N 1
ATOM 1288 C CA . LYS A 1 166 ? 4.834 1.195 -14.983 1.00 91.88 166 LYS A CA 1
ATOM 1289 C C . LYS A 1 166 ? 4.071 2.032 -13.976 1.00 91.88 166 LYS A C 1
ATOM 1291 O O . LYS A 1 166 ? 2.849 1.902 -13.924 1.00 91.88 166 LYS A O 1
ATOM 1296 N N . TRP A 1 167 ? 4.758 2.925 -13.265 1.00 93.50 167 TRP A N 1
ATOM 1297 C CA . TRP A 1 167 ? 4.116 3.909 -12.381 1.00 93.50 167 TRP A CA 1
ATOM 1298 C C . TRP A 1 167 ? 2.981 4.637 -13.107 1.00 93.50 167 TRP A C 1
ATOM 1300 O O . TRP A 1 167 ? 1.875 4.777 -12.591 1.00 93.50 167 TRP A O 1
ATOM 1310 N N . PHE A 1 168 ? 3.242 4.992 -14.366 1.00 86.88 168 PHE A N 1
ATOM 1311 C CA . PHE A 1 168 ? 2.280 5.570 -15.292 1.00 86.88 168 PHE A CA 1
ATOM 1312 C C . PHE A 1 168 ? 0.957 4.785 -15.318 1.00 86.88 168 PHE A C 1
ATOM 1314 O O . PHE A 1 168 ? -0.073 5.296 -14.903 1.00 86.88 168 PHE A O 1
ATOM 1321 N N . ASN A 1 169 ? 0.974 3.488 -15.636 1.00 89.75 169 ASN A N 1
ATOM 1322 C CA . ASN A 1 169 ? -0.251 2.676 -15.703 1.00 89.75 169 ASN A CA 1
ATOM 1323 C C . ASN A 1 169 ? -1.031 2.619 -14.374 1.00 89.75 169 ASN A C 1
ATOM 1325 O O . ASN A 1 169 ? -2.244 2.396 -14.378 1.00 89.75 169 ASN A O 1
ATOM 1329 N N . VAL A 1 170 ? -0.353 2.832 -13.245 1.00 94.31 170 VAL A N 1
ATOM 1330 C CA . VAL A 1 170 ? -0.984 2.841 -11.925 1.00 94.31 170 VAL A CA 1
ATOM 1331 C C . VAL A 1 170 ? -1.706 4.163 -11.645 1.00 94.31 170 VAL A C 1
ATOM 1333 O O . VAL A 1 170 ? -2.794 4.123 -11.067 1.00 94.31 170 VAL A O 1
ATOM 1336 N N . ARG A 1 171 ? -1.166 5.312 -12.089 1.00 92.12 171 ARG A N 1
ATOM 1337 C CA . ARG A 1 171 ? -1.691 6.643 -11.721 1.00 92.12 171 ARG A CA 1
ATOM 1338 C C . ARG A 1 171 ? -1.974 7.641 -12.864 1.00 92.12 171 ARG A C 1
ATOM 1340 O O . ARG A 1 171 ? -2.945 8.386 -12.749 1.00 92.12 171 ARG A O 1
ATOM 1347 N N . SER A 1 172 ? -1.184 7.690 -13.939 1.00 82.94 172 SER A N 1
ATOM 1348 C CA . SER A 1 172 ? -1.269 8.739 -14.986 1.00 82.94 172 SER A CA 1
ATOM 1349 C C . SER A 1 172 ? -1.070 8.202 -16.414 1.00 82.94 172 SER A C 1
ATOM 1351 O O . SER A 1 172 ? -0.349 7.236 -16.624 1.00 82.94 172 SER A O 1
ATOM 1353 N N . TYR A 1 173 ? -1.624 8.852 -17.439 1.00 68.62 173 TYR A N 1
ATOM 1354 C CA . TYR A 1 173 ? -1.435 8.506 -18.847 1.00 68.62 173 TYR A CA 1
ATOM 1355 C C . TYR A 1 173 ? -1.267 9.734 -19.773 1.00 68.62 173 TYR A C 1
ATOM 1357 O O . TYR A 1 173 ? -1.870 10.792 -19.680 1.00 68.62 173 TYR A O 1
ATOM 1365 N N . SER A 1 174 ? -0.438 9.548 -20.792 1.00 56.44 174 SER A N 1
ATOM 1366 C CA . SER A 1 174 ? -0.065 10.425 -21.915 1.00 56.44 174 SER A CA 1
ATOM 1367 C C . SER A 1 174 ? 0.548 11.809 -21.645 1.00 56.44 174 SER A C 1
ATOM 1369 O O . SER A 1 174 ? 1.414 12.209 -22.429 1.00 56.44 174 SER A O 1
ATOM 1371 N N . ASN A 1 175 ? 0.175 12.545 -20.593 1.00 58.25 175 ASN A N 1
ATOM 1372 C CA . ASN A 1 175 ? 0.541 13.961 -20.481 1.00 58.25 175 ASN A CA 1
ATOM 1373 C C . ASN A 1 175 ? 1.640 14.232 -19.439 1.00 58.25 175 ASN A C 1
ATOM 1375 O O . ASN A 1 175 ? 1.389 14.390 -18.248 1.00 58.25 175 ASN A O 1
ATOM 1379 N N . ARG A 1 176 ? 2.877 14.375 -19.929 1.00 66.06 176 ARG A N 1
ATOM 1380 C CA . ARG A 1 176 ? 4.104 14.653 -19.149 1.00 66.06 176 ARG A CA 1
ATOM 1381 C C . ARG A 1 176 ? 4.118 16.013 -18.421 1.00 66.06 176 ARG A C 1
ATOM 1383 O O . ARG A 1 176 ? 5.124 16.359 -17.805 1.00 66.06 176 ARG A O 1
ATOM 1390 N N . GLY A 1 177 ? 3.053 16.806 -18.551 1.00 62.06 177 GLY A N 1
ATOM 1391 C CA . GLY A 1 177 ? 2.871 18.095 -17.879 1.00 62.06 177 GLY A CA 1
ATOM 1392 C C . GLY A 1 177 ? 1.861 18.075 -16.730 1.00 62.06 177 GLY A C 1
ATOM 1393 O O . GLY A 1 177 ? 1.597 19.130 -16.160 1.00 62.06 177 GLY A O 1
ATOM 1394 N N . VAL A 1 178 ? 1.268 16.921 -16.405 1.00 68.44 178 VAL A N 1
ATOM 1395 C CA . VAL A 1 178 ? 0.304 16.810 -15.304 1.00 68.44 178 VAL A CA 1
ATOM 1396 C C . VAL A 1 178 ? 1.057 16.694 -13.985 1.00 68.44 178 VAL A C 1
ATOM 1398 O O . VAL A 1 178 ? 1.839 15.769 -13.764 1.00 68.44 178 VAL A O 1
ATOM 1401 N N . ASP A 1 179 ? 0.819 17.652 -13.097 1.00 78.69 179 ASP A N 1
ATOM 1402 C CA . ASP A 1 179 ? 1.391 17.622 -11.762 1.00 78.69 179 ASP A CA 1
ATOM 1403 C C . ASP A 1 179 ? 0.671 16.575 -10.910 1.00 78.69 179 ASP A C 1
ATOM 1405 O O . ASP A 1 179 ? -0.500 16.728 -10.544 1.00 78.69 179 ASP A O 1
ATOM 1409 N N . SER A 1 180 ? 1.397 15.499 -10.593 1.00 75.69 180 SER A N 1
ATOM 1410 C CA . SER A 1 180 ? 0.865 14.419 -9.785 1.00 75.69 180 SER A CA 1
ATOM 1411 C C . SER A 1 180 ? 0.444 14.933 -8.420 1.00 75.69 180 SER A C 1
ATOM 1413 O O . SER A 1 180 ? -0.493 14.354 -7.901 1.00 75.69 180 SER A O 1
ATOM 1415 N N . LYS A 1 181 ? 1.024 16.009 -7.864 1.00 80.94 181 LYS A N 1
ATOM 1416 C CA . LYS A 1 181 ? 0.684 16.546 -6.533 1.00 80.94 181 LYS A CA 1
ATOM 1417 C C . LYS A 1 181 ? -0.707 17.161 -6.440 1.00 80.94 181 LYS A C 1
ATOM 1419 O O . LYS A 1 181 ? -1.345 17.065 -5.394 1.00 80.94 181 LYS A O 1
ATOM 1424 N N . THR A 1 182 ? -1.178 17.791 -7.510 1.00 79.88 182 THR A N 1
ATOM 1425 C CA . THR A 1 182 ? -2.411 18.596 -7.489 1.00 79.88 182 THR A CA 1
ATOM 1426 C C . THR A 1 182 ? -3.578 17.931 -8.204 1.00 79.88 182 THR A C 1
ATOM 1428 O O . THR A 1 182 ? -4.726 18.278 -7.940 1.00 79.88 182 THR A O 1
ATOM 1431 N N . GLN A 1 183 ? -3.311 16.959 -9.077 1.00 86.56 183 GLN A N 1
ATOM 1432 C CA . GLN A 1 183 ? -4.347 16.293 -9.865 1.00 86.56 183 GLN A CA 1
ATOM 1433 C C . GLN A 1 183 ? -4.674 14.899 -9.323 1.00 86.56 183 GLN A C 1
ATOM 1435 O O . GLN A 1 183 ? -3.756 14.196 -8.881 1.00 86.56 183 GLN A O 1
ATOM 1440 N N . PRO A 1 184 ? -5.948 14.466 -9.370 1.00 89.81 184 PRO A N 1
ATOM 1441 C CA . PRO A 1 184 ? -6.317 13.091 -9.047 1.00 89.81 184 PRO A CA 1
ATOM 1442 C C . PRO A 1 184 ? -5.701 12.109 -10.059 1.00 89.81 184 PRO A C 1
ATOM 1444 O O . PRO A 1 184 ? -5.259 12.530 -11.134 1.00 89.81 184 PRO A O 1
ATOM 1447 N N . PRO A 1 185 ? -5.660 10.803 -9.751 1.00 92.00 185 PRO A N 1
ATOM 1448 C CA . PRO A 1 185 ? -5.269 9.799 -10.731 1.00 92.00 185 PRO A CA 1
ATOM 1449 C C . PRO A 1 185 ? -6.151 9.851 -11.972 1.00 92.00 185 PRO A C 1
ATOM 1451 O O . PRO A 1 185 ? -7.356 10.104 -11.903 1.00 92.00 185 PRO A O 1
ATOM 1454 N N . GLU A 1 186 ? -5.553 9.595 -13.126 1.00 91.12 186 GLU A N 1
ATOM 1455 C CA . GLU A 1 186 ? -6.289 9.636 -14.380 1.00 91.12 186 GLU A CA 1
ATOM 1456 C C . GLU A 1 186 ? -7.290 8.491 -14.471 1.00 91.12 186 GLU A C 1
ATOM 1458 O O . GLU A 1 186 ? -6.996 7.365 -14.076 1.00 91.12 186 GLU A O 1
ATOM 1463 N N . SER A 1 187 ? -8.457 8.760 -15.058 1.00 91.38 187 SER A N 1
ATOM 1464 C CA . SER A 1 187 ? -9.577 7.810 -15.140 1.00 91.38 187 SER A CA 1
ATOM 1465 C C . SER A 1 187 ? -9.232 6.447 -15.760 1.00 91.38 187 SER A C 1
ATOM 1467 O O . SER A 1 187 ? -9.856 5.454 -15.401 1.00 91.38 187 SER A O 1
ATOM 1469 N N . GLY A 1 188 ? -8.243 6.383 -16.659 1.00 90.69 188 GLY A N 1
ATOM 1470 C CA . GLY A 1 188 ? -7.776 5.139 -17.288 1.00 90.69 188 GLY A CA 1
ATOM 1471 C C . GLY A 1 188 ? -6.639 4.418 -16.551 1.00 90.69 188 GLY A C 1
ATOM 1472 O O . GLY A 1 188 ? -6.208 3.354 -16.991 1.00 90.69 188 GLY A O 1
ATOM 1473 N N . SER A 1 189 ? -6.123 4.989 -15.464 1.00 93.88 189 SER A N 1
ATOM 1474 C CA . SER A 1 189 ? -5.111 4.355 -14.610 1.00 93.88 189 SER A CA 1
ATOM 1475 C C . SER A 1 189 ? -5.744 3.358 -13.635 1.00 93.88 189 SER A C 1
ATOM 1477 O O . SER A 1 189 ? -6.951 3.415 -13.395 1.00 93.88 189 SER A O 1
ATOM 1479 N N . PHE A 1 190 ? -4.954 2.469 -13.021 1.00 96.25 190 PHE A N 1
ATOM 1480 C CA . PHE A 1 190 ? -5.465 1.561 -11.981 1.00 96.25 190 PHE A CA 1
ATOM 1481 C C . PHE A 1 190 ? -6.213 2.319 -10.870 1.00 96.25 190 PHE A C 1
ATOM 1483 O O . PHE A 1 190 ? -7.350 1.969 -10.547 1.00 96.25 190 PHE A O 1
ATOM 1490 N N . CYS A 1 191 ? -5.609 3.371 -10.306 1.00 97.19 191 CYS A N 1
ATOM 1491 C CA . CYS A 1 191 ? -6.220 4.144 -9.222 1.00 97.19 191 CYS A CA 1
ATOM 1492 C C . CYS A 1 191 ? -7.488 4.883 -9.680 1.00 97.19 191 CYS A C 1
ATOM 1494 O O . CYS A 1 191 ? -8.471 4.927 -8.938 1.00 97.19 191 CYS A O 1
ATOM 1496 N N . GLY A 1 192 ? -7.509 5.407 -10.911 1.00 95.75 192 GLY A N 1
ATOM 1497 C CA . GLY A 1 192 ? -8.699 6.047 -11.478 1.00 95.75 192 GLY A CA 1
ATOM 1498 C C . GLY A 1 192 ? -9.848 5.066 -11.717 1.00 95.75 192 GLY A C 1
ATOM 1499 O O . GLY A 1 192 ? -10.985 5.350 -11.342 1.00 95.75 192 GLY A O 1
ATOM 1500 N N . LEU A 1 193 ? -9.554 3.878 -12.252 1.00 97.06 193 LEU A N 1
ATOM 1501 C CA . LEU A 1 193 ? -10.537 2.809 -12.458 1.00 97.06 193 LEU A CA 1
ATOM 1502 C C . LEU A 1 193 ? -11.094 2.282 -11.130 1.00 97.06 193 LEU A C 1
ATOM 1504 O O . LEU A 1 193 ? -12.301 2.056 -11.011 1.00 97.06 193 LEU A O 1
ATOM 1508 N N . LEU A 1 194 ? -10.239 2.114 -10.118 1.00 97.88 194 LEU A N 1
ATOM 1509 C CA . LEU A 1 194 ? -10.663 1.711 -8.777 1.00 97.88 194 LEU A CA 1
ATOM 1510 C C . LEU A 1 194 ? -11.544 2.783 -8.119 1.00 97.88 194 LEU A C 1
ATOM 1512 O O . LEU A 1 194 ? -12.573 2.454 -7.524 1.00 97.88 194 LEU A O 1
ATOM 1516 N N . SER A 1 195 ? -11.184 4.059 -8.276 1.00 97.56 195 SER A N 1
ATOM 1517 C CA . SER A 1 195 ? -11.990 5.178 -7.778 1.00 97.56 195 SER A CA 1
ATOM 1518 C C . SER A 1 195 ? -13.362 5.217 -8.449 1.00 97.56 195 SER A C 1
ATOM 1520 O O . SER A 1 195 ? -14.389 5.263 -7.777 1.00 97.56 195 SER A O 1
ATOM 1522 N N . ALA A 1 196 ? -13.402 5.086 -9.778 1.00 97.06 196 ALA A N 1
ATOM 1523 C CA . ALA A 1 196 ? -14.648 5.047 -10.540 1.00 97.06 196 ALA A CA 1
ATOM 1524 C C . ALA A 1 196 ? -15.536 3.850 -10.163 1.00 97.06 196 ALA A C 1
ATOM 1526 O O . ALA A 1 196 ? -16.759 3.965 -10.161 1.00 97.06 196 ALA A O 1
ATOM 1527 N N . LYS A 1 197 ? -14.932 2.701 -9.831 1.00 97.31 197 LYS A N 1
ATOM 1528 C CA . LYS A 1 197 ? -15.663 1.493 -9.433 1.00 97.31 197 LYS A CA 1
ATOM 1529 C C . LYS A 1 197 ? -16.310 1.615 -8.053 1.00 97.31 197 LYS A C 1
ATOM 1531 O O . LYS A 1 197 ? -17.382 1.057 -7.852 1.00 97.31 197 LYS A O 1
ATOM 1536 N N . THR A 1 198 ? -15.654 2.286 -7.113 1.00 96.81 198 THR A N 1
ATOM 1537 C CA . THR A 1 198 ? -16.063 2.300 -5.697 1.00 96.81 198 THR A CA 1
ATOM 1538 C C . THR A 1 198 ? -16.755 3.589 -5.267 1.00 96.81 198 THR A C 1
ATOM 1540 O O . THR A 1 198 ? -17.421 3.608 -4.236 1.00 96.81 198 THR A O 1
ATOM 1543 N N . GLY A 1 199 ? -16.574 4.678 -6.019 1.00 95.38 199 GLY A N 1
ATOM 1544 C CA . GLY A 1 199 ? -16.978 6.021 -5.601 1.00 95.38 199 GLY A CA 1
ATOM 1545 C C . GLY A 1 199 ? -16.086 6.627 -4.510 1.00 95.38 199 GLY A C 1
ATOM 1546 O O . GLY A 1 199 ? -16.393 7.706 -4.011 1.00 95.38 199 GLY A O 1
ATOM 1547 N N . LEU A 1 200 ? -14.992 5.959 -4.132 1.00 96.06 200 LEU A N 1
ATOM 1548 C CA . LEU A 1 200 ? -13.985 6.487 -3.212 1.00 96.06 200 LEU A CA 1
ATOM 1549 C C . LEU A 1 200 ? -12.799 7.082 -3.980 1.00 96.06 200 LEU A C 1
ATOM 1551 O O . LEU A 1 200 ? -12.579 6.757 -5.143 1.00 96.06 200 LEU A O 1
ATOM 1555 N N . SER A 1 201 ? -12.002 7.919 -3.317 1.00 95.81 201 SER A N 1
ATOM 1556 C CA . SER A 1 201 ? -10.791 8.504 -3.900 1.00 95.81 201 SER A CA 1
ATOM 1557 C C . SER A 1 201 ? -9.560 7.657 -3.572 1.00 95.81 201 SER A C 1
ATOM 1559 O O . SER A 1 201 ? -9.023 7.734 -2.463 1.00 95.81 201 SER A O 1
ATOM 1561 N N . PHE A 1 202 ? -9.112 6.862 -4.545 1.00 97.81 202 PHE A N 1
ATOM 1562 C CA . PHE A 1 202 ? -7.908 6.035 -4.455 1.00 97.81 202 PHE A CA 1
ATOM 1563 C C . PHE A 1 202 ? -6.700 6.700 -5.105 1.00 97.81 202 PHE A C 1
ATOM 1565 O O . PHE A 1 202 ? -6.827 7.295 -6.171 1.00 97.81 202 PHE A O 1
ATOM 1572 N N . ASP A 1 203 ? -5.520 6.533 -4.508 1.00 96.81 203 ASP A N 1
ATOM 1573 C CA . ASP A 1 203 ? -4.241 7.002 -5.057 1.00 96.81 203 ASP A CA 1
ATOM 1574 C C . ASP A 1 203 ? -3.070 6.109 -4.588 1.00 96.81 203 ASP A C 1
ATOM 1576 O O . ASP A 1 203 ? -3.240 5.210 -3.761 1.00 96.81 203 ASP A O 1
ATOM 1580 N N . LEU A 1 204 ? -1.869 6.346 -5.113 1.00 97.56 204 LEU A N 1
ATOM 1581 C CA . LEU A 1 204 ? -0.619 5.906 -4.501 1.00 97.56 204 LEU A CA 1
ATOM 1582 C C . LEU A 1 204 ? -0.360 6.696 -3.205 1.00 97.56 204 LEU A C 1
ATOM 1584 O O . LEU A 1 204 ? -0.671 7.891 -3.153 1.00 97.56 204 LEU A O 1
ATOM 1588 N N . PRO A 1 205 ? 0.239 6.075 -2.173 1.00 97.56 205 PRO A N 1
ATOM 1589 C CA . PRO A 1 205 ? 0.659 6.802 -0.979 1.00 97.56 205 PRO A CA 1
ATOM 1590 C C . PRO A 1 205 ? 1.719 7.853 -1.324 1.00 97.56 205 PRO A C 1
ATOM 1592 O O . PRO A 1 205 ? 2.510 7.666 -2.258 1.00 97.56 205 PRO A O 1
ATOM 1595 N N . THR A 1 206 ? 1.788 8.932 -0.541 1.00 95.88 206 THR A N 1
ATOM 1596 C CA . THR A 1 206 ? 3.029 9.712 -0.489 1.00 95.88 206 THR A CA 1
ATOM 1597 C C . THR A 1 206 ? 4.137 8.907 0.195 1.00 95.88 206 THR A C 1
ATOM 1599 O O . THR A 1 206 ? 3.855 7.979 0.956 1.00 95.88 206 THR A O 1
ATOM 1602 N N . GLU A 1 207 ? 5.401 9.267 -0.021 1.00 94.62 207 GLU A N 1
ATOM 1603 C CA . GLU A 1 207 ? 6.554 8.656 0.650 1.00 94.62 207 GLU A CA 1
ATOM 1604 C C . GLU A 1 207 ? 6.380 8.695 2.176 1.00 94.62 207 GLU A C 1
ATOM 1606 O O . GLU A 1 207 ? 6.607 7.693 2.856 1.00 94.62 207 GLU A O 1
ATOM 1611 N N . ALA A 1 208 ? 5.887 9.817 2.706 1.00 93.88 208 ALA A N 1
ATOM 1612 C CA . ALA A 1 208 ? 5.618 9.964 4.129 1.00 93.88 208 ALA A CA 1
ATOM 1613 C C . ALA A 1 208 ? 4.454 9.109 4.629 1.00 93.88 208 ALA A C 1
ATOM 1615 O O . ALA A 1 208 ? 4.576 8.497 5.689 1.00 93.88 208 ALA A O 1
ATOM 1616 N N . GLN A 1 209 ? 3.346 9.030 3.889 1.00 97.06 209 GLN A N 1
ATOM 1617 C CA . GLN A 1 209 ? 2.249 8.124 4.244 1.00 97.06 209 GLN A CA 1
ATOM 1618 C C . GLN A 1 209 ? 2.729 6.670 4.240 1.00 97.06 209 GLN A C 1
ATOM 1620 O O . GLN A 1 209 ? 2.492 5.930 5.194 1.00 97.06 209 GLN A O 1
ATOM 1625 N N . TRP A 1 210 ? 3.461 6.269 3.199 1.00 97.69 210 TRP A N 1
ATOM 1626 C CA . TRP A 1 210 ? 3.987 4.916 3.090 1.00 97.69 210 TRP A CA 1
ATOM 1627 C C . TRP A 1 210 ? 4.912 4.585 4.262 1.00 97.69 210 TRP A C 1
ATOM 1629 O O . TRP A 1 210 ? 4.710 3.574 4.931 1.00 97.69 210 TRP A O 1
ATOM 1639 N N . GLU A 1 211 ? 5.896 5.441 4.556 1.00 94.62 211 GLU A N 1
ATOM 1640 C CA . GLU A 1 211 ? 6.874 5.161 5.610 1.00 94.62 211 GLU A CA 1
ATOM 1641 C C . GLU A 1 211 ? 6.237 5.201 7.004 1.00 94.62 211 GLU A C 1
ATOM 1643 O O . GLU A 1 211 ? 6.527 4.327 7.821 1.00 94.62 211 GLU A O 1
ATOM 1648 N N . PHE A 1 212 ? 5.316 6.133 7.268 1.00 93.88 212 PHE A N 1
ATOM 1649 C CA . PHE A 1 212 ? 4.577 6.177 8.532 1.00 93.88 212 PHE A CA 1
ATOM 1650 C C . PHE A 1 212 ? 3.792 4.885 8.777 1.00 93.88 212 PHE A C 1
ATOM 1652 O O . PHE A 1 212 ? 3.884 4.280 9.849 1.00 93.88 212 PHE A O 1
ATOM 1659 N N . ALA A 1 213 ? 3.050 4.431 7.763 1.00 95.12 213 ALA A N 1
ATOM 1660 C CA . ALA A 1 213 ? 2.284 3.199 7.849 1.00 95.12 213 ALA A CA 1
ATOM 1661 C C . ALA A 1 213 ? 3.200 1.969 7.954 1.00 95.12 213 ALA A C 1
ATOM 1663 O O . ALA A 1 213 ? 2.931 1.072 8.753 1.00 95.12 213 ALA A O 1
ATOM 1664 N N . ALA A 1 214 ? 4.305 1.928 7.203 1.00 93.12 214 ALA A N 1
ATOM 1665 C CA . ALA A 1 214 ? 5.274 0.832 7.213 1.00 93.12 214 ALA A CA 1
ATOM 1666 C C . ALA A 1 214 ? 6.022 0.711 8.550 1.00 93.12 214 ALA A C 1
ATOM 1668 O O . ALA A 1 214 ? 6.288 -0.404 9.005 1.00 93.12 214 ALA A O 1
ATOM 1669 N N . ARG A 1 215 ? 6.279 1.835 9.228 1.00 89.38 215 ARG A N 1
ATOM 1670 C CA . ARG A 1 215 ? 6.883 1.886 10.568 1.00 89.38 215 ARG A CA 1
ATOM 1671 C C . ARG A 1 215 ? 6.019 1.258 11.664 1.00 89.38 215 ARG A C 1
ATOM 1673 O O . ARG A 1 215 ? 6.533 1.017 12.752 1.00 89.38 215 ARG A O 1
ATOM 1680 N N . GLY A 1 216 ? 4.729 0.995 11.421 1.00 87.56 216 GLY A N 1
ATOM 1681 C CA . GLY A 1 216 ? 3.860 0.348 12.412 1.00 87.56 216 GLY A CA 1
ATOM 1682 C C . GLY A 1 216 ? 3.823 1.118 13.735 1.00 87.56 216 GLY A C 1
ATOM 1683 O O . GLY A 1 216 ? 3.917 0.523 14.807 1.00 87.56 216 GLY A O 1
ATOM 1684 N N . GLY A 1 217 ? 3.794 2.450 13.644 1.00 80.69 217 GLY A N 1
ATOM 1685 C CA . GLY A 1 217 ? 3.747 3.369 14.778 1.00 80.69 217 GLY A CA 1
ATOM 1686 C C . GLY A 1 217 ? 4.992 3.409 15.662 1.00 80.69 217 GLY A C 1
ATOM 1687 O O . GLY A 1 217 ? 4.890 3.837 16.805 1.00 80.69 217 GLY A O 1
ATOM 1688 N N . VAL A 1 218 ? 6.162 3.018 15.151 1.00 81.94 218 VAL A N 1
ATOM 1689 C CA . VAL A 1 218 ? 7.440 3.458 15.733 1.00 81.94 218 VAL A CA 1
ATOM 1690 C C . VAL A 1 218 ? 7.906 4.730 15.049 1.00 81.94 218 VAL A C 1
ATOM 1692 O O . VAL A 1 218 ? 8.065 4.786 13.830 1.00 81.94 218 VAL A O 1
ATOM 1695 N N . THR A 1 219 ? 8.136 5.765 15.841 1.00 75.69 219 THR A N 1
ATOM 1696 C CA . THR A 1 219 ? 8.295 7.132 15.321 1.00 75.69 219 THR A CA 1
ATOM 1697 C C . THR A 1 219 ? 9.718 7.662 15.451 1.00 75.69 219 THR A C 1
ATOM 1699 O O . THR A 1 219 ? 10.064 8.692 14.874 1.00 75.69 219 THR A O 1
ATOM 1702 N N . ASN A 1 220 ? 10.551 6.920 16.177 1.00 68.69 220 ASN A N 1
ATOM 1703 C CA . ASN A 1 220 ? 11.978 7.147 16.341 1.00 68.69 220 ASN A CA 1
ATOM 1704 C C . ASN A 1 220 ? 12.791 6.118 15.522 1.00 68.69 220 ASN A C 1
ATOM 1706 O O . ASN A 1 220 ? 12.245 5.246 14.842 1.00 68.69 220 ASN A O 1
ATOM 1710 N N . ASN A 1 221 ? 14.119 6.192 15.600 1.00 65.62 221 ASN A N 1
ATOM 1711 C CA . ASN A 1 221 ? 15.010 5.287 14.862 1.00 65.62 221 ASN A CA 1
ATOM 1712 C C . ASN A 1 221 ? 15.215 3.913 15.517 1.00 65.62 221 ASN A C 1
ATOM 1714 O O . ASN A 1 221 ? 16.058 3.144 15.061 1.00 65.62 221 ASN A O 1
ATOM 1718 N N . SER A 1 222 ? 14.497 3.596 16.598 1.00 57.03 222 SER A N 1
ATOM 1719 C CA . SER A 1 222 ? 14.782 2.409 17.415 1.00 57.03 222 SER A CA 1
ATOM 1720 C C . SER A 1 222 ? 14.408 1.077 16.769 1.00 57.03 222 SER A C 1
ATOM 1722 O O . SER A 1 222 ? 14.851 0.056 17.262 1.00 57.03 222 SER A O 1
ATOM 1724 N N . LEU A 1 223 ? 13.656 1.057 15.663 1.00 56.41 223 LEU A N 1
ATOM 1725 C CA . LEU A 1 223 ? 13.443 -0.173 14.882 1.00 56.41 223 LEU A CA 1
ATOM 1726 C C . LEU A 1 223 ? 14.679 -0.598 14.062 1.00 56.41 223 LEU A C 1
ATOM 1728 O O . LEU A 1 223 ? 14.611 -1.600 13.348 1.00 56.41 223 LEU A O 1
ATOM 1732 N N . TYR A 1 224 ? 15.772 0.175 14.092 1.00 55.28 224 TYR A N 1
ATOM 1733 C CA . TYR A 1 224 ? 16.790 0.150 13.037 1.00 55.28 224 TYR A CA 1
ATOM 1734 C C . TYR A 1 224 ? 18.234 0.186 13.526 1.00 55.28 224 TYR A C 1
ATOM 1736 O O . TYR A 1 224 ? 19.095 0.676 12.791 1.00 55.28 224 TYR A O 1
ATOM 1744 N N . SER A 1 225 ? 18.563 -0.322 14.718 1.00 56.31 225 SER A N 1
ATOM 1745 C CA . SER A 1 225 ? 19.985 -0.601 14.940 1.00 56.31 225 SER A CA 1
ATOM 1746 C C . SER A 1 225 ? 20.429 -1.698 13.959 1.00 56.31 225 SER A C 1
ATOM 1748 O O . SER A 1 225 ? 19.722 -2.687 13.760 1.00 56.31 225 SER A O 1
ATOM 1750 N N . ASP A 1 226 ? 21.604 -1.561 13.335 1.00 55.25 226 ASP A N 1
ATOM 1751 C CA . ASP A 1 226 ? 22.152 -2.626 12.476 1.00 55.25 226 ASP A CA 1
ATOM 1752 C C . ASP A 1 226 ? 22.263 -3.960 13.236 1.00 55.25 226 ASP A C 1
ATOM 1754 O O . ASP A 1 226 ? 22.196 -5.033 12.640 1.00 55.25 226 ASP A O 1
ATOM 1758 N N . ALA A 1 227 ? 22.363 -3.907 14.568 1.00 56.34 227 ALA A N 1
ATOM 1759 C CA . ALA A 1 227 ? 22.292 -5.065 15.453 1.00 56.34 227 ALA A CA 1
ATOM 1760 C C . ALA A 1 227 ? 20.915 -5.763 15.434 1.00 56.34 227 ALA A C 1
ATOM 1762 O O . ALA A 1 227 ? 20.858 -6.990 15.413 1.00 56.34 227 ALA A O 1
ATOM 1763 N N . GLU A 1 228 ? 19.809 -5.016 15.387 1.00 59.53 228 GLU A N 1
ATOM 1764 C CA . GLU A 1 228 ? 18.451 -5.573 15.275 1.00 59.53 228 GLU A CA 1
ATOM 1765 C C . GLU A 1 228 ? 18.159 -6.100 13.861 1.00 59.53 228 GLU A C 1
ATOM 1767 O O . GLU A 1 228 ? 17.470 -7.111 13.716 1.00 59.53 228 GLU A O 1
ATOM 1772 N N . TRP A 1 229 ? 18.733 -5.481 12.820 1.00 62.34 229 TRP A N 1
ATOM 1773 C CA . TRP A 1 229 ? 18.518 -5.872 11.416 1.00 62.34 229 TRP A CA 1
ATOM 1774 C C . TRP A 1 229 ? 19.517 -6.909 10.867 1.00 62.34 229 TRP A C 1
ATOM 1776 O O . TRP A 1 229 ? 19.361 -7.403 9.747 1.00 62.34 229 TRP A O 1
ATOM 1786 N N . SER A 1 230 ? 20.555 -7.250 11.636 1.00 58.19 230 SER A N 1
ATOM 1787 C CA . SER A 1 230 ? 21.538 -8.293 11.293 1.00 58.19 230 SER A CA 1
ATOM 1788 C C . SER A 1 230 ? 21.203 -9.670 11.877 1.00 58.19 230 SER A C 1
ATOM 1790 O O . SER A 1 230 ? 21.793 -10.666 11.452 1.00 58.19 230 SER A O 1
ATOM 1792 N N . GLY A 1 231 ? 20.249 -9.752 12.810 1.00 62.50 231 GLY A N 1
ATOM 1793 C CA . GLY A 1 231 ? 19.775 -11.012 13.382 1.00 62.50 231 GLY A CA 1
ATOM 1794 C C . GLY A 1 231 ? 18.760 -11.736 12.490 1.00 62.50 231 GLY A C 1
ATOM 1795 O O . GLY A 1 231 ? 17.974 -11.109 11.789 1.00 62.50 231 GLY A O 1
ATOM 1796 N N . SER A 1 232 ? 18.703 -13.070 12.571 1.00 64.88 232 SER A N 1
ATOM 1797 C CA . SER A 1 232 ? 17.724 -13.901 11.837 1.00 64.88 232 SER A CA 1
ATOM 1798 C C . SER A 1 232 ? 16.263 -13.622 12.213 1.00 64.88 232 SER A C 1
ATOM 1800 O O . SER A 1 232 ? 15.348 -13.982 11.478 1.00 64.88 232 SER A O 1
ATOM 1802 N N . ALA A 1 233 ? 16.018 -12.937 13.335 1.00 66.69 233 ALA A N 1
ATOM 1803 C CA . ALA A 1 233 ? 14.682 -12.525 13.750 1.00 66.69 233 ALA A CA 1
ATOM 1804 C C . ALA A 1 233 ? 13.990 -11.624 12.711 1.00 66.69 233 ALA A C 1
ATOM 1806 O O . ALA A 1 233 ? 12.759 -11.618 12.656 1.00 66.69 233 ALA A O 1
ATOM 1807 N N . ILE A 1 234 ? 14.752 -10.894 11.890 1.00 73.38 234 ILE A N 1
ATOM 1808 C CA . ILE A 1 234 ? 14.193 -10.001 10.875 1.00 73.38 234 ILE A CA 1
ATOM 1809 C C . ILE A 1 234 ? 13.655 -10.745 9.650 1.00 73.38 234 ILE A C 1
ATOM 1811 O O . ILE A 1 234 ? 12.779 -10.231 8.957 1.00 73.38 234 ILE A O 1
ATOM 1815 N N . ASP A 1 235 ? 14.112 -11.979 9.408 1.00 77.56 235 ASP A N 1
ATOM 1816 C CA . ASP A 1 235 ? 13.647 -12.769 8.269 1.00 77.56 235 ASP A CA 1
ATOM 1817 C C . ASP A 1 235 ? 12.138 -12.997 8.342 1.00 77.56 235 ASP A C 1
ATOM 1819 O O . ASP A 1 235 ? 11.477 -13.044 7.317 1.00 77.56 235 ASP A O 1
ATOM 1823 N N . GLU A 1 236 ? 11.555 -13.046 9.541 1.00 81.25 236 GLU A N 1
ATOM 1824 C CA . GLU A 1 236 ? 10.111 -13.195 9.740 1.00 81.25 236 GLU A CA 1
ATOM 1825 C C . GLU A 1 236 ? 9.275 -11.970 9.330 1.00 81.25 236 GLU A C 1
ATOM 1827 O O . GLU A 1 236 ? 8.049 -12.068 9.327 1.00 81.25 236 GLU A O 1
ATOM 1832 N N . LEU A 1 237 ? 9.913 -10.858 8.951 1.00 81.75 237 LEU A N 1
ATOM 1833 C CA . LEU A 1 237 ? 9.275 -9.624 8.477 1.00 81.75 237 LEU A CA 1
ATOM 1834 C C . LEU A 1 237 ? 9.672 -9.246 7.044 1.00 81.75 237 LEU A C 1
ATOM 1836 O O . LEU A 1 237 ? 8.970 -8.456 6.416 1.00 81.75 237 LEU A O 1
ATOM 1840 N N . VAL A 1 238 ? 10.786 -9.776 6.529 1.00 85.81 238 VAL A N 1
ATOM 1841 C CA . VAL A 1 238 ? 11.412 -9.291 5.291 1.00 85.81 238 VAL A CA 1
ATOM 1842 C C . VAL A 1 238 ? 11.442 -10.368 4.216 1.00 85.81 238 VAL A C 1
ATOM 1844 O O . VAL A 1 238 ? 11.824 -11.510 4.466 1.00 85.81 238 VAL A O 1
ATOM 1847 N N . TRP A 1 239 ? 11.133 -9.974 2.986 1.00 89.00 239 TRP A N 1
ATOM 1848 C CA . TRP A 1 239 ? 11.356 -10.781 1.788 1.00 89.00 239 TRP A CA 1
ATOM 1849 C C . TRP A 1 239 ? 12.510 -10.224 0.957 1.00 89.00 239 TRP A C 1
ATOM 1851 O O . TRP A 1 239 ? 12.327 -9.287 0.181 1.00 89.00 239 TRP A O 1
ATOM 1861 N N . SER A 1 240 ? 13.694 -10.810 1.100 1.00 85.81 240 SER A N 1
ATOM 1862 C CA . SER A 1 240 ? 14.931 -10.337 0.470 1.00 85.81 240 SER A CA 1
ATOM 1863 C C . SER A 1 240 ? 15.606 -11.437 -0.348 1.00 85.81 240 SER A C 1
ATOM 1865 O O . SER A 1 240 ? 15.249 -12.616 -0.257 1.00 85.81 240 SER A O 1
ATOM 1867 N N . SER A 1 241 ? 16.651 -11.076 -1.092 1.00 84.12 241 SER A N 1
ATOM 1868 C CA . SER A 1 241 ? 17.510 -12.049 -1.777 1.00 84.12 241 SER A CA 1
ATOM 1869 C C . SER A 1 241 ? 18.096 -13.081 -0.813 1.00 84.12 241 SER A C 1
ATOM 1871 O O . SER A 1 241 ? 18.338 -14.217 -1.201 1.00 84.12 241 SER A O 1
ATOM 1873 N N . ASP A 1 242 ? 18.278 -12.709 0.454 1.00 79.69 242 ASP A N 1
ATOM 1874 C CA . ASP A 1 242 ? 18.912 -13.556 1.464 1.00 79.69 242 ASP A CA 1
ATOM 1875 C C . ASP A 1 242 ? 18.017 -14.740 1.870 1.00 79.69 242 ASP A C 1
ATOM 1877 O O . ASP A 1 242 ? 18.525 -15.760 2.332 1.00 79.69 242 ASP A O 1
ATOM 1881 N N . ASN A 1 243 ? 16.692 -14.626 1.693 1.00 77.38 243 ASN A N 1
ATOM 1882 C CA . ASN A 1 243 ? 15.729 -15.615 2.187 1.00 77.38 243 ASN A CA 1
ATOM 1883 C C . ASN A 1 243 ? 14.680 -16.085 1.162 1.00 77.38 243 ASN A C 1
ATOM 1885 O O . ASN A 1 243 ? 14.040 -17.116 1.379 1.00 77.38 243 ASN A O 1
ATOM 1889 N N . VAL A 1 244 ? 14.545 -15.413 0.016 1.00 71.81 244 VAL A N 1
ATOM 1890 C CA . VAL A 1 244 ? 13.698 -15.876 -1.098 1.00 71.81 244 VAL A CA 1
ATOM 1891 C C . VAL A 1 244 ? 14.423 -16.937 -1.939 1.00 71.81 244 VAL A C 1
ATOM 1893 O O . VAL A 1 244 ? 13.793 -17.904 -2.372 1.00 71.81 244 VAL A O 1
ATOM 1896 N N . LEU A 1 245 ? 15.755 -16.844 -2.069 1.00 58.06 245 LEU A N 1
ATOM 1897 C CA . LEU A 1 245 ? 16.592 -17.822 -2.785 1.00 58.06 245 LEU A CA 1
ATOM 1898 C C . LEU A 1 245 ? 16.621 -19.215 -2.128 1.00 58.06 245 LEU A C 1
ATOM 1900 O O . LEU A 1 245 ? 16.888 -20.208 -2.798 1.00 58.06 245 LEU A O 1
ATOM 1904 N N . ALA A 1 246 ? 16.317 -19.315 -0.832 1.00 46.81 246 ALA A N 1
ATOM 1905 C CA . ALA A 1 246 ? 16.381 -20.579 -0.096 1.00 46.81 246 ALA A CA 1
ATOM 1906 C C . ALA A 1 246 ? 15.142 -21.478 -0.283 1.00 46.81 246 ALA A C 1
ATOM 1908 O O . ALA A 1 246 ? 15.190 -22.660 0.054 1.00 46.81 246 ALA A O 1
ATOM 1909 N N . SER A 1 247 ? 14.026 -20.942 -0.795 1.00 41.75 247 SER A N 1
ATOM 1910 C CA . SER A 1 247 ? 12.722 -21.631 -0.749 1.00 41.75 247 SER A CA 1
ATOM 1911 C C . SER A 1 247 ? 12.244 -22.234 -2.072 1.00 41.75 247 SER A C 1
ATOM 1913 O O . SER A 1 247 ? 11.250 -22.960 -2.078 1.00 41.75 247 SER A O 1
ATOM 1915 N N . SER A 1 248 ? 12.952 -22.008 -3.185 1.00 40.50 248 SER A N 1
ATOM 1916 C CA . SER A 1 248 ? 12.609 -22.631 -4.467 1.00 40.50 248 SER A CA 1
ATOM 1917 C C . SER A 1 248 ? 13.782 -23.439 -5.027 1.00 40.50 248 SER A C 1
ATOM 1919 O O . SER A 1 248 ? 14.744 -22.903 -5.555 1.00 40.50 248 SER A O 1
ATOM 1921 N N . GLN A 1 249 ? 13.683 -24.766 -4.885 1.00 38.50 249 GLN A N 1
ATOM 1922 C CA . GLN A 1 249 ? 14.418 -25.755 -5.686 1.00 38.50 249 GLN A CA 1
ATOM 1923 C C . GLN A 1 249 ? 15.957 -25.635 -5.655 1.00 38.50 249 GLN A C 1
ATOM 1925 O O . GLN A 1 249 ? 16.606 -25.409 -6.673 1.00 38.50 249 GLN A O 1
ATOM 1930 N N . ALA A 1 250 ? 16.570 -25.939 -4.508 1.00 34.19 250 ALA A N 1
ATOM 1931 C CA . ALA A 1 250 ? 17.994 -26.290 -4.425 1.00 34.19 250 ALA A CA 1
ATOM 1932 C C . ALA A 1 250 ? 18.303 -27.689 -5.023 1.00 34.19 250 ALA A C 1
ATOM 1934 O O . ALA A 1 250 ? 18.999 -28.495 -4.409 1.00 34.19 250 ALA A O 1
ATOM 1935 N N . SER A 1 251 ? 17.771 -28.007 -6.209 1.00 37.03 251 SER A N 1
ATOM 1936 C CA . SER A 1 251 ? 17.933 -29.319 -6.867 1.00 37.03 251 SER A CA 1
ATOM 1937 C C . SER A 1 251 ? 18.421 -29.271 -8.315 1.00 37.03 251 SER A C 1
ATOM 1939 O O . SER A 1 251 ? 18.585 -30.321 -8.930 1.00 37.03 251 SER A O 1
ATOM 1941 N N . THR A 1 252 ? 18.775 -28.106 -8.855 1.00 36.97 252 THR A N 1
ATOM 1942 C CA . THR A 1 252 ? 19.555 -28.031 -10.100 1.00 36.97 252 THR A CA 1
ATOM 1943 C C . THR A 1 252 ? 20.662 -27.007 -9.915 1.00 36.97 252 THR A C 1
ATOM 1945 O O . THR A 1 252 ? 20.372 -25.840 -9.688 1.00 36.97 252 THR A O 1
ATOM 1948 N N . GLY A 1 253 ? 21.918 -27.460 -9.948 1.00 33.09 253 GLY A N 1
ATOM 1949 C CA . GLY A 1 253 ? 23.135 -26.744 -9.537 1.00 33.09 253 GLY A CA 1
ATOM 1950 C C . GLY A 1 253 ? 23.536 -25.484 -10.319 1.00 33.09 253 GLY A C 1
ATOM 1951 O O . GLY A 1 253 ? 24.721 -25.298 -10.557 1.00 33.09 253 GLY A O 1
ATOM 1952 N N . ASN A 1 254 ? 22.591 -24.609 -10.661 1.00 35.53 254 ASN A N 1
ATOM 1953 C CA . ASN A 1 254 ? 22.815 -23.246 -11.137 1.00 35.53 254 ASN A CA 1
ATOM 1954 C C . ASN A 1 254 ? 22.112 -22.266 -10.185 1.00 35.53 254 ASN A C 1
ATOM 1956 O O . ASN A 1 254 ? 21.101 -21.656 -10.514 1.00 35.53 254 ASN A O 1
ATOM 1960 N N . ALA A 1 255 ? 22.649 -22.123 -8.972 1.00 37.12 255 ALA A N 1
ATOM 1961 C CA . ALA A 1 255 ? 22.254 -21.067 -8.044 1.00 37.12 255 ALA A CA 1
ATOM 1962 C C . ALA A 1 255 ? 22.913 -19.740 -8.468 1.00 37.12 255 ALA A C 1
ATOM 1964 O O . ALA A 1 255 ? 23.867 -19.269 -7.852 1.00 37.12 255 ALA A O 1
ATOM 1965 N N . GLY A 1 256 ? 22.443 -19.184 -9.584 1.00 33.03 256 GLY A N 1
ATOM 1966 C CA . GLY A 1 256 ? 22.606 -17.775 -9.936 1.00 33.03 256 GLY A CA 1
ATOM 1967 C C . GLY A 1 256 ? 21.315 -17.023 -9.618 1.00 33.03 256 GLY A C 1
ATOM 1968 O O . GLY A 1 256 ? 20.292 -17.641 -9.348 1.00 33.03 256 GLY A O 1
ATOM 1969 N N . TYR A 1 257 ? 21.343 -15.695 -9.682 1.00 37.50 257 TYR A N 1
ATOM 1970 C CA . TYR A 1 257 ? 20.229 -14.757 -9.454 1.00 37.50 257 TYR A CA 1
ATOM 1971 C C . TYR A 1 257 ? 18.908 -15.033 -10.228 1.00 37.50 257 TYR A C 1
ATOM 1973 O O . TYR A 1 257 ? 17.958 -14.270 -10.096 1.00 37.50 257 TYR A O 1
ATOM 1981 N N . GLU A 1 258 ? 18.823 -16.115 -11.005 1.00 37.88 258 GLU A N 1
ATOM 1982 C CA . GLU A 1 258 ? 17.692 -16.539 -11.837 1.00 37.88 258 GLU A CA 1
ATOM 1983 C C . GLU A 1 258 ? 16.525 -17.193 -11.061 1.00 37.88 258 GLU A C 1
ATOM 1985 O O . GLU A 1 258 ? 15.480 -17.438 -11.657 1.00 37.88 258 GLU A O 1
ATOM 1990 N N . THR A 1 259 ? 16.645 -17.468 -9.751 1.00 51.88 259 THR A N 1
ATOM 1991 C CA . THR A 1 259 ? 15.587 -18.155 -8.964 1.00 51.88 259 THR A CA 1
ATOM 1992 C C . THR A 1 259 ? 14.830 -17.275 -7.962 1.00 51.88 259 THR A C 1
ATOM 1994 O O . THR A 1 259 ? 13.841 -17.724 -7.377 1.00 51.88 259 THR A O 1
ATOM 1997 N N . ALA A 1 260 ? 15.248 -16.023 -7.743 1.00 63.12 260 ALA A N 1
ATOM 1998 C CA . ALA A 1 260 ? 14.520 -15.113 -6.859 1.00 63.12 260 ALA A CA 1
ATOM 1999 C C . ALA A 1 260 ? 13.262 -14.590 -7.572 1.00 63.12 260 ALA A C 1
ATOM 2001 O O . ALA A 1 260 ? 13.340 -14.106 -8.696 1.00 63.12 260 ALA A O 1
ATOM 2002 N N . GLN A 1 261 ? 12.104 -14.678 -6.920 1.00 76.75 261 GLN A N 1
ATOM 2003 C CA . GLN A 1 261 ? 10.819 -14.245 -7.475 1.00 76.75 261 GLN A CA 1
ATOM 2004 C C . GLN A 1 261 ? 9.929 -13.649 -6.386 1.00 76.75 261 GLN A C 1
ATOM 2006 O O . GLN A 1 261 ? 10.146 -13.882 -5.195 1.00 76.75 261 GLN A O 1
ATOM 2011 N N . THR A 1 262 ? 8.882 -12.930 -6.788 1.00 87.06 262 THR A N 1
ATOM 2012 C CA . THR A 1 262 ? 7.847 -12.496 -5.847 1.00 87.06 262 THR A CA 1
ATOM 2013 C C . THR A 1 262 ? 7.200 -13.694 -5.153 1.00 87.06 262 THR A C 1
ATOM 2015 O O . THR A 1 262 ? 7.064 -14.794 -5.707 1.00 87.06 262 THR A O 1
ATOM 2018 N N . VAL A 1 263 ? 6.770 -13.473 -3.917 1.00 88.44 263 VAL A N 1
ATOM 2019 C CA . VAL A 1 263 ? 6.101 -14.480 -3.088 1.00 88.44 263 VAL A CA 1
ATOM 2020 C C . VAL A 1 263 ? 4.693 -14.025 -2.735 1.00 88.44 263 VAL A C 1
ATOM 2022 O O . VAL A 1 263 ? 4.368 -12.840 -2.802 1.00 88.44 263 VAL A O 1
ATOM 2025 N N . VAL A 1 264 ? 3.836 -14.981 -2.375 1.00 91.56 264 VAL A N 1
ATOM 2026 C CA . VAL A 1 264 ? 2.454 -14.705 -1.963 1.00 91.56 264 VAL A CA 1
ATOM 2027 C C . VAL A 1 264 ? 2.432 -13.716 -0.801 1.00 91.56 264 VAL A C 1
ATOM 2029 O O . VAL A 1 264 ? 3.142 -13.913 0.188 1.00 91.56 264 VAL A O 1
ATOM 2032 N N . VAL A 1 265 ? 1.578 -12.696 -0.909 1.00 95.25 265 VAL A N 1
ATOM 2033 C CA . VAL A 1 265 ? 1.439 -11.659 0.119 1.00 95.25 265 VAL A CA 1
ATOM 2034 C C . VAL A 1 265 ? 0.965 -12.236 1.456 1.00 95.25 265 VAL A C 1
ATOM 2036 O O . VAL A 1 265 ? 0.213 -13.224 1.513 1.00 95.25 265 VAL A O 1
ATOM 2039 N N . GLY A 1 266 ? 1.393 -11.614 2.550 1.00 93.12 266 GLY A N 1
ATOM 2040 C CA . GLY A 1 266 ? 0.950 -11.951 3.901 1.00 93.12 266 GLY A CA 1
ATOM 2041 C C . GLY A 1 266 ? 1.474 -13.280 4.433 1.00 93.12 266 GLY A C 1
ATOM 2042 O O . GLY A 1 266 ? 0.791 -13.924 5.226 1.00 93.12 266 GLY A O 1
ATOM 2043 N N . ARG A 1 267 ? 2.642 -13.734 3.959 1.00 91.00 267 ARG A N 1
ATOM 2044 C CA . ARG A 1 267 ? 3.325 -14.942 4.466 1.00 91.00 267 ARG A CA 1
ATOM 2045 C C . ARG A 1 267 ? 4.352 -14.654 5.573 1.00 91.00 267 ARG A C 1
ATOM 2047 O O . ARG A 1 267 ? 4.882 -15.591 6.162 1.00 91.00 267 ARG A O 1
ATOM 2054 N N . ARG A 1 268 ? 4.637 -13.379 5.840 1.00 89.12 268 ARG A N 1
ATOM 2055 C CA . ARG A 1 268 ? 5.469 -12.896 6.955 1.00 89.12 268 ARG A CA 1
ATOM 2056 C C . ARG A 1 268 ? 4.596 -12.185 7.979 1.00 89.12 268 ARG A C 1
ATOM 2058 O O . ARG A 1 268 ? 3.415 -11.952 7.716 1.00 89.12 268 ARG A O 1
ATOM 2065 N N . TYR A 1 269 ? 5.152 -11.872 9.143 1.00 90.31 269 TYR A N 1
ATOM 2066 C CA . TYR A 1 269 ? 4.407 -11.113 10.139 1.00 90.31 269 TYR A CA 1
ATOM 2067 C C . TYR A 1 269 ? 4.093 -9.703 9.622 1.00 90.31 269 TYR A C 1
ATOM 2069 O O . TYR A 1 269 ? 4.891 -9.125 8.879 1.00 90.31 269 TYR A O 1
ATOM 2077 N N . PRO A 1 270 ? 2.924 -9.150 9.981 1.00 92.31 270 PRO A N 1
ATOM 2078 C CA . PRO A 1 270 ? 2.645 -7.752 9.714 1.00 92.31 270 PRO A CA 1
ATOM 2079 C C . PRO A 1 270 ? 3.460 -6.859 10.654 1.00 92.31 270 PRO A C 1
ATOM 2081 O O . PRO A 1 270 ? 4.028 -7.342 11.626 1.00 92.31 270 PRO A O 1
ATOM 2084 N N . ASN A 1 271 ? 3.447 -5.549 10.430 1.00 90.31 271 ASN A N 1
ATOM 2085 C CA . ASN A 1 271 ? 3.834 -4.579 11.454 1.00 90.31 271 ASN A CA 1
ATOM 2086 C C . ASN A 1 271 ? 2.695 -4.344 12.473 1.00 90.31 271 ASN A C 1
ATOM 2088 O O . ASN A 1 271 ? 1.611 -4.921 12.365 1.00 90.31 271 ASN A O 1
ATOM 2092 N N . ALA A 1 272 ? 2.901 -3.461 13.456 1.00 89.19 272 ALA A N 1
ATOM 2093 C CA . ALA A 1 272 ? 1.905 -3.224 14.507 1.00 89.19 272 ALA A CA 1
ATOM 2094 C C . ALA A 1 272 ? 0.616 -2.511 14.033 1.00 89.19 272 ALA A C 1
ATOM 2096 O O . ALA A 1 272 ? -0.387 -2.539 14.745 1.00 89.19 272 ALA A O 1
ATOM 2097 N N . PHE A 1 273 ? 0.598 -1.934 12.824 1.00 92.06 273 PHE A N 1
ATOM 2098 C CA . PHE A 1 273 ? -0.636 -1.474 12.171 1.00 92.06 273 PHE A CA 1
ATOM 2099 C C . PHE A 1 273 ? -1.351 -2.588 11.388 1.00 92.06 273 PHE A C 1
ATOM 2101 O O . PHE A 1 273 ? -2.464 -2.386 10.903 1.00 92.06 273 PHE A O 1
ATOM 2108 N N . GLY A 1 274 ? -0.762 -3.779 11.281 1.00 93.75 274 GLY A N 1
ATOM 2109 C CA . GLY A 1 274 ? -1.336 -4.893 10.535 1.00 93.75 274 GLY A CA 1
ATOM 2110 C C . GLY A 1 274 ? -1.028 -4.855 9.038 1.00 93.75 274 GLY A C 1
ATOM 2111 O O . GLY A 1 274 ? -1.736 -5.505 8.274 1.00 93.75 274 GLY A O 1
ATOM 2112 N N . LEU A 1 275 ? -0.020 -4.090 8.605 1.00 95.81 275 LEU A N 1
ATOM 2113 C CA . LEU A 1 275 ? 0.429 -4.072 7.211 1.00 95.81 275 LEU A CA 1
ATOM 2114 C C . LEU A 1 275 ? 1.476 -5.155 6.982 1.00 95.81 275 LEU A C 1
ATOM 2116 O O . LEU A 1 275 ? 2.381 -5.331 7.793 1.00 95.81 275 LEU A O 1
ATOM 2120 N N . TYR A 1 276 ? 1.379 -5.825 5.842 1.00 95.44 276 TYR A N 1
ATOM 2121 C CA . TYR A 1 276 ? 2.276 -6.900 5.443 1.00 95.44 276 TYR A CA 1
ATOM 2122 C C . TYR A 1 276 ? 3.166 -6.479 4.280 1.00 95.44 276 TYR A C 1
ATOM 2124 O O . TYR A 1 276 ? 2.815 -5.589 3.498 1.00 95.44 276 TYR A O 1
ATOM 2132 N N . ASP A 1 277 ? 4.298 -7.173 4.159 1.00 95.19 277 ASP A N 1
ATOM 2133 C CA . ASP A 1 277 ? 5.232 -7.072 3.034 1.00 95.19 277 ASP A CA 1
ATOM 2134 C C . ASP A 1 277 ? 5.715 -5.634 2.766 1.00 95.19 277 ASP A C 1
ATOM 2136 O O . ASP A 1 277 ? 6.048 -5.286 1.644 1.00 95.19 277 ASP A O 1
ATOM 2140 N N . THR A 1 278 ? 5.764 -4.782 3.796 1.00 94.56 278 THR A N 1
ATOM 2141 C CA . THR A 1 278 ? 6.359 -3.435 3.706 1.00 94.56 278 THR A CA 1
ATOM 2142 C C . THR A 1 278 ? 7.888 -3.481 3.700 1.00 94.56 278 THR A C 1
ATOM 2144 O O . THR A 1 278 ? 8.542 -2.466 3.490 1.00 94.56 278 THR A O 1
ATOM 2147 N N . CYS A 1 279 ? 8.472 -4.653 3.945 1.00 90.69 279 CYS A N 1
ATOM 2148 C CA . CYS A 1 279 ? 9.900 -4.906 3.858 1.00 90.69 279 CYS A CA 1
ATOM 2149 C C . CYS A 1 279 ? 10.160 -5.999 2.815 1.00 90.69 279 CYS A C 1
ATOM 2151 O O . CYS A 1 279 ? 10.021 -7.195 3.089 1.00 90.69 279 CYS A O 1
ATOM 2153 N N . GLY A 1 280 ? 10.563 -5.601 1.616 1.00 90.81 280 GLY A N 1
ATOM 2154 C CA . GLY A 1 280 ? 10.882 -6.512 0.531 1.00 90.81 280 GLY A CA 1
ATOM 2155 C C . GLY A 1 280 ? 9.665 -7.003 -0.255 1.00 90.81 280 GLY A C 1
ATOM 2156 O O . GLY A 1 280 ? 8.639 -6.341 -0.333 1.00 90.81 280 GLY A O 1
ATOM 2157 N N . ASN A 1 281 ? 9.791 -8.180 -0.869 1.00 93.19 281 ASN A N 1
ATOM 2158 C CA . ASN A 1 281 ? 8.877 -8.718 -1.883 1.00 93.19 281 ASN A CA 1
ATOM 2159 C C . ASN A 1 281 ? 8.922 -7.835 -3.133 1.00 93.19 281 ASN A C 1
ATOM 2161 O O . ASN A 1 281 ? 9.710 -8.121 -4.024 1.00 93.19 281 ASN A O 1
ATOM 2165 N N . VAL A 1 282 ? 8.217 -6.709 -3.170 1.00 94.75 282 VAL A N 1
ATOM 2166 C CA . VAL A 1 282 ? 8.282 -5.748 -4.282 1.00 94.75 282 VAL A CA 1
ATOM 2167 C C . VAL A 1 282 ? 8.599 -4.352 -3.776 1.00 94.75 282 VAL A C 1
ATOM 2169 O O . VAL A 1 282 ? 8.153 -3.966 -2.701 1.00 94.75 282 VAL A O 1
ATOM 2172 N N . MET A 1 283 ? 9.323 -3.583 -4.588 1.00 94.62 283 MET A N 1
ATOM 2173 C CA . MET A 1 283 ? 9.436 -2.148 -4.367 1.00 94.62 283 MET A CA 1
ATOM 2174 C C . MET A 1 283 ? 8.093 -1.516 -4.688 1.00 94.62 283 MET A C 1
ATOM 2176 O O . MET A 1 283 ? 7.472 -1.864 -5.693 1.00 94.62 283 MET A O 1
ATOM 2180 N N . GLU A 1 284 ? 7.660 -0.572 -3.865 1.00 97.88 284 GLU A N 1
ATOM 2181 C CA . GLU A 1 284 ? 6.328 0.002 -3.999 1.00 97.88 284 GLU A CA 1
ATOM 2182 C C . GLU A 1 284 ? 6.369 1.461 -4.426 1.00 97.88 284 GLU A C 1
ATOM 2184 O O . GLU A 1 284 ? 7.033 2.286 -3.794 1.00 97.88 284 GLU A O 1
ATOM 2189 N N . PHE A 1 285 ? 5.635 1.773 -5.494 1.00 97.44 285 PHE A N 1
ATOM 2190 C CA . PHE A 1 285 ? 5.486 3.134 -5.994 1.00 97.44 285 PHE A CA 1
ATOM 2191 C C . PHE A 1 285 ? 4.876 4.080 -4.952 1.00 97.44 285 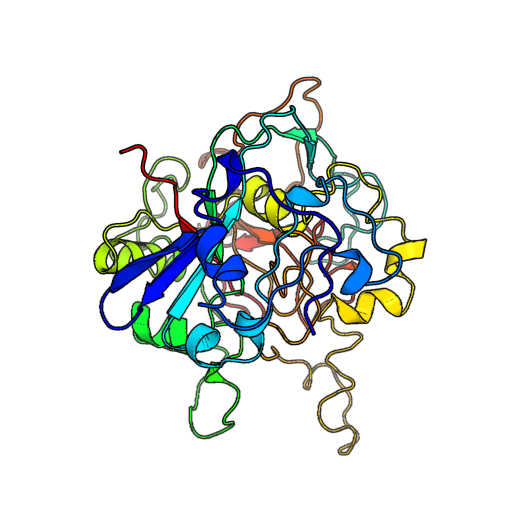PHE A C 1
ATOM 2193 O O . PHE A 1 285 ? 3.857 3.774 -4.335 1.00 97.44 285 PHE A O 1
ATOM 2200 N N . CYS A 1 286 ? 5.468 5.268 -4.829 1.00 95.81 286 CYS A N 1
ATOM 2201 C CA . CYS A 1 286 ? 4.884 6.424 -4.154 1.00 95.81 286 CYS A CA 1
ATOM 2202 C C . CYS A 1 286 ? 4.531 7.511 -5.178 1.00 95.81 286 CYS A C 1
ATOM 2204 O O . CYS A 1 286 ? 5.041 7.528 -6.302 1.00 95.81 286 CYS A O 1
ATOM 2206 N N . ARG A 1 287 ? 3.642 8.431 -4.800 1.00 93.44 287 ARG A N 1
ATOM 2207 C CA . ARG A 1 287 ? 3.188 9.538 -5.660 1.00 93.44 287 ARG A CA 1
ATOM 2208 C C . ARG A 1 287 ? 4.286 10.575 -5.933 1.00 93.44 287 ARG A C 1
ATOM 2210 O O . ARG A 1 287 ? 4.283 11.215 -6.986 1.00 93.44 287 ARG A O 1
ATOM 2217 N N . ASP A 1 288 ? 5.204 10.722 -4.989 1.00 92.25 288 ASP A N 1
ATOM 2218 C CA . ASP A 1 288 ? 6.207 11.776 -4.889 1.00 92.25 288 ASP A CA 1
ATOM 2219 C C . ASP A 1 288 ? 7.151 11.795 -6.088 1.00 92.25 288 ASP A C 1
ATOM 2221 O O . ASP A 1 288 ? 7.758 10.778 -6.440 1.00 92.25 288 ASP A O 1
ATOM 2225 N N . TYR A 1 289 ? 7.328 12.979 -6.672 1.00 90.94 289 TYR A N 1
ATOM 2226 C CA . TYR A 1 289 ? 8.471 13.247 -7.533 1.00 90.94 289 TYR A CA 1
ATOM 2227 C C . TYR A 1 289 ? 9.752 13.354 -6.700 1.00 90.94 289 TYR A C 1
ATOM 2229 O O . TYR A 1 289 ? 9.739 13.800 -5.549 1.00 90.94 289 TYR A O 1
ATOM 2237 N N . THR A 1 290 ? 10.885 13.021 -7.316 1.00 86.69 290 THR A N 1
ATOM 2238 C CA . THR A 1 290 ? 12.218 13.248 -6.741 1.00 86.69 290 THR A CA 1
ATOM 2239 C C . THR A 1 290 ? 13.117 13.988 -7.721 1.00 86.69 290 THR A C 1
ATOM 2241 O O . THR A 1 290 ? 13.067 13.750 -8.925 1.00 86.69 290 THR A O 1
ATOM 2244 N N . ASP A 1 291 ? 13.986 14.852 -7.205 1.00 83.19 291 ASP A N 1
ATOM 2245 C CA . ASP A 1 291 ? 15.072 15.513 -7.940 1.00 83.19 291 ASP A CA 1
ATOM 2246 C C . ASP A 1 291 ? 16.303 14.599 -8.143 1.00 83.19 291 ASP A C 1
ATOM 2248 O O . ASP A 1 291 ? 17.317 15.011 -8.706 1.00 83.19 291 ASP A O 1
ATOM 2252 N N . GLY A 1 292 ? 16.209 13.324 -7.746 1.00 73.19 292 GLY A N 1
ATOM 2253 C CA . GLY A 1 292 ? 17.294 12.349 -7.842 1.00 73.19 292 GLY A CA 1
ATOM 2254 C C . GLY A 1 292 ? 18.295 12.403 -6.698 1.00 73.19 292 GLY A C 1
ATOM 2255 O O . GLY A 1 292 ? 19.178 11.544 -6.653 1.00 73.19 292 GLY A O 1
ATOM 2256 N N . TYR A 1 293 ? 18.148 13.365 -5.794 1.00 62.81 293 TYR A N 1
ATOM 2257 C CA . TYR A 1 293 ? 18.860 13.409 -4.533 1.00 62.81 293 TYR A CA 1
ATOM 2258 C C . TYR A 1 293 ? 17.935 12.930 -3.408 1.00 62.81 293 TYR A C 1
ATOM 2260 O O . TYR A 1 293 ? 16.707 12.833 -3.540 1.00 62.81 293 TYR A O 1
ATOM 2268 N N . SER A 1 294 ? 18.555 12.533 -2.305 1.00 60.31 294 SER A N 1
ATOM 2269 C CA . SER A 1 294 ? 17.847 12.320 -1.050 1.00 60.31 294 SER A CA 1
ATOM 2270 C C . SER A 1 294 ? 17.549 13.674 -0.393 1.00 60.31 294 SER A C 1
ATOM 2272 O O . SER A 1 294 ? 18.028 14.706 -0.868 1.00 60.31 294 SER A O 1
ATOM 2274 N N . TYR A 1 295 ? 16.697 13.671 0.637 1.00 58.19 295 TYR A N 1
ATOM 2275 C CA . TYR A 1 295 ? 16.124 14.865 1.267 1.00 58.19 295 TYR A CA 1
ATOM 2276 C C . TYR A 1 295 ? 17.115 16.036 1.379 1.00 58.19 295 TYR A C 1
ATOM 2278 O O . TYR A 1 295 ? 18.220 15.890 1.908 1.00 58.19 295 TYR A O 1
ATOM 2286 N N . LYS A 1 296 ? 16.714 17.221 0.895 1.00 55.53 296 LYS A N 1
ATOM 2287 C CA . LYS A 1 296 ? 17.484 18.450 1.111 1.00 55.53 296 LYS A CA 1
ATOM 2288 C C . LYS A 1 296 ? 17.502 18.717 2.618 1.00 55.53 296 LYS A C 1
ATOM 2290 O O . LYS A 1 296 ? 16.456 18.861 3.242 1.00 55.53 296 LYS A O 1
ATOM 2295 N N . VAL A 1 297 ? 18.698 18.731 3.205 1.00 46.28 297 VAL A N 1
ATOM 2296 C CA . VAL A 1 297 ? 18.900 19.091 4.615 1.00 46.28 297 VAL A CA 1
ATOM 2297 C C . VAL A 1 297 ? 18.306 20.457 4.876 1.00 46.28 297 VAL A C 1
ATOM 2299 O O . VAL A 1 297 ? 18.470 21.353 4.057 1.00 46.28 297 VAL A O 1
ATOM 2302 N N . SER A 1 298 ? 17.789 20.599 6.093 1.00 48.31 298 SER A N 1
ATOM 2303 C CA . SER A 1 298 ? 17.534 21.849 6.802 1.00 48.31 298 SER A CA 1
ATOM 2304 C C . SER A 1 298 ? 16.099 22.344 6.748 1.00 48.31 298 SER A C 1
ATOM 2306 O O . SER A 1 298 ? 15.829 23.435 6.259 1.00 48.31 298 SER A O 1
ATOM 2308 N N . GLU A 1 299 ? 15.208 21.630 7.425 1.00 51.66 299 GLU A N 1
ATOM 2309 C CA . GLU A 1 299 ? 14.160 22.326 8.159 1.00 51.66 299 GLU A CA 1
ATOM 2310 C C . GLU A 1 299 ? 14.246 21.925 9.633 1.00 51.66 299 GLU A C 1
ATOM 2312 O O . GLU A 1 299 ? 14.142 20.761 10.002 1.00 51.66 299 GLU A O 1
ATOM 2317 N N . ILE A 1 300 ? 14.493 22.917 10.496 1.00 59.94 300 ILE A N 1
ATOM 2318 C CA . ILE A 1 300 ? 14.242 22.793 11.944 1.00 59.94 300 ILE A CA 1
ATOM 2319 C C . ILE A 1 300 ? 12.732 22.590 12.180 1.00 59.94 300 ILE A C 1
ATOM 2321 O O . ILE A 1 300 ? 12.321 22.106 13.231 1.00 59.94 300 ILE A O 1
ATOM 2325 N N . GLN A 1 301 ? 11.911 22.984 11.203 1.00 79.50 301 GLN A N 1
ATOM 2326 C CA . GLN A 1 301 ? 10.463 22.913 11.251 1.00 79.50 301 GLN A CA 1
ATOM 2327 C C . GLN A 1 301 ? 9.945 21.615 10.624 1.00 79.50 301 GLN A C 1
ATOM 2329 O O . GLN A 1 301 ? 10.555 21.088 9.695 1.00 79.50 301 GLN A O 1
ATOM 2334 N N . PRO A 1 302 ? 8.825 21.089 11.135 1.00 86.12 302 PRO A N 1
ATOM 2335 C CA . PRO A 1 302 ? 8.168 19.948 10.533 1.00 86.12 302 PRO A CA 1
ATOM 2336 C C . PRO A 1 302 ? 7.504 20.319 9.206 1.00 86.12 302 PRO A C 1
ATOM 2338 O O . PRO A 1 302 ? 6.813 21.335 9.107 1.00 86.12 302 PRO A O 1
ATOM 2341 N N . VAL A 1 303 ? 7.649 19.443 8.215 1.00 89.81 303 VAL A N 1
ATOM 2342 C CA . VAL A 1 303 ? 6.927 19.535 6.946 1.00 89.81 303 VAL A CA 1
ATOM 2343 C C . VAL A 1 303 ? 5.572 18.843 7.097 1.00 89.81 303 VAL A C 1
ATOM 2345 O O . VAL A 1 303 ? 5.489 17.671 7.474 1.00 89.81 303 VAL A O 1
ATOM 2348 N N . PHE A 1 304 ? 4.489 19.559 6.809 1.00 92.06 304 PHE A N 1
ATOM 2349 C CA . PHE A 1 304 ? 3.129 19.030 6.915 1.00 92.06 304 PHE A CA 1
ATOM 2350 C C . PHE A 1 304 ? 2.703 18.357 5.607 1.00 92.06 304 PHE A C 1
ATOM 2352 O O . PHE A 1 304 ? 2.774 18.977 4.549 1.00 92.06 304 PHE A O 1
ATOM 2359 N N . ASN A 1 305 ? 2.237 17.107 5.686 1.00 92.56 305 ASN A N 1
ATOM 2360 C CA . ASN A 1 305 ? 1.778 16.295 4.548 1.00 92.56 305 ASN A CA 1
ATOM 2361 C C . ASN A 1 305 ? 2.701 16.369 3.302 1.00 92.56 305 ASN A C 1
ATOM 2363 O O . ASN A 1 305 ? 2.219 16.689 2.210 1.00 92.56 305 ASN A O 1
ATOM 2367 N N . PRO A 1 306 ? 4.017 16.103 3.425 1.00 90.88 306 PRO A N 1
ATOM 2368 C CA . PRO A 1 306 ? 4.928 16.182 2.287 1.00 90.88 306 PRO A CA 1
ATOM 2369 C C . PRO A 1 306 ? 4.506 15.217 1.172 1.00 90.88 306 PRO A C 1
ATOM 2371 O O . PRO A 1 306 ? 4.022 14.108 1.422 1.00 90.88 306 PRO A O 1
ATOM 2374 N N . ASN A 1 307 ? 4.700 15.667 -0.066 1.00 89.25 307 ASN A N 1
ATOM 2375 C CA . ASN A 1 307 ? 4.298 14.966 -1.286 1.00 89.25 307 ASN A CA 1
ATOM 2376 C C . ASN A 1 307 ? 5.358 15.062 -2.405 1.00 89.25 307 ASN A C 1
ATOM 2378 O O . ASN A 1 307 ? 5.024 15.079 -3.592 1.00 89.25 307 ASN A O 1
ATOM 2382 N N . GLY A 1 308 ? 6.636 15.138 -2.026 1.00 87.19 308 GLY A N 1
ATOM 2383 C CA . GLY A 1 308 ? 7.786 15.156 -2.932 1.00 87.19 308 GLY A CA 1
ATOM 2384 C C . GLY A 1 308 ? 8.215 16.555 -3.370 1.00 87.19 308 GLY A C 1
ATOM 2385 O O . GLY A 1 308 ? 7.709 17.564 -2.878 1.00 87.19 308 GLY A O 1
ATOM 2386 N N . VAL A 1 309 ? 9.152 16.630 -4.318 1.00 87.56 309 VAL A N 1
ATOM 2387 C CA . VAL A 1 309 ? 9.564 17.907 -4.939 1.00 87.56 309 VAL A CA 1
ATOM 2388 C C . VAL A 1 309 ? 8.549 18.353 -5.989 1.00 87.56 309 VAL A C 1
ATOM 2390 O O . VAL A 1 309 ? 7.794 17.537 -6.513 1.00 87.56 309 VAL A O 1
ATOM 2393 N N . ASP A 1 310 ? 8.507 19.642 -6.313 1.00 87.56 310 ASP A N 1
ATOM 2394 C 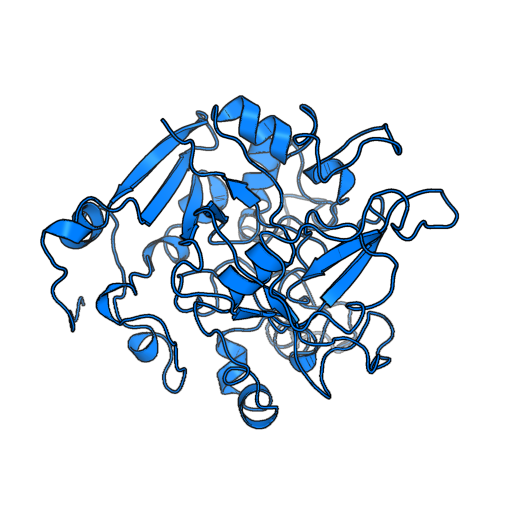CA . ASP A 1 310 ? 7.607 20.142 -7.357 1.00 87.56 310 ASP A CA 1
ATOM 2395 C C . ASP A 1 310 ? 7.950 19.565 -8.737 1.00 87.56 310 ASP A C 1
ATOM 2397 O O . ASP A 1 310 ? 9.099 19.223 -9.025 1.00 87.56 310 ASP A O 1
ATOM 2401 N N . LEU A 1 311 ? 6.956 19.492 -9.631 1.00 86.50 311 LEU A N 1
ATOM 2402 C CA . LEU A 1 311 ? 7.122 18.956 -10.991 1.00 86.50 311 LEU A CA 1
ATOM 2403 C C . LEU A 1 311 ? 8.281 19.619 -11.764 1.00 86.50 311 LEU A C 1
ATOM 2405 O O . LEU A 1 311 ? 8.930 18.978 -12.597 1.00 86.50 311 LEU A O 1
ATOM 2409 N N . THR A 1 312 ? 8.545 20.900 -11.497 1.00 88.06 312 THR A N 1
ATOM 2410 C CA . THR A 1 312 ? 9.638 21.677 -12.101 1.00 88.06 312 THR A CA 1
ATOM 2411 C C . THR A 1 312 ? 11.021 21.274 -11.594 1.00 88.06 312 THR A C 1
ATOM 2413 O O . THR A 1 312 ? 12.002 21.484 -12.302 1.00 88.06 312 THR A O 1
ATOM 2416 N N . GLU A 1 313 ? 11.103 20.686 -10.401 1.00 88.00 313 GLU A N 1
ATOM 2417 C CA . GLU A 1 313 ? 12.339 20.192 -9.780 1.00 88.00 313 GLU A CA 1
ATOM 2418 C C . GLU A 1 313 ? 12.550 18.688 -9.995 1.00 88.00 313 GLU A C 1
ATOM 2420 O O . GLU A 1 313 ? 13.643 18.171 -9.764 1.00 88.00 313 GLU A O 1
ATOM 2425 N N . ALA A 1 314 ? 11.518 17.974 -10.451 1.00 88.50 314 ALA A N 1
ATOM 2426 C CA . ALA A 1 314 ? 11.580 16.541 -10.682 1.00 88.50 314 ALA A CA 1
ATOM 2427 C C . ALA A 1 314 ? 12.708 16.172 -11.659 1.00 88.50 314 ALA A C 1
ATOM 2429 O O . ALA A 1 314 ? 12.796 16.701 -12.775 1.00 88.50 314 ALA A O 1
ATOM 2430 N N . LYS A 1 315 ? 13.523 15.184 -11.277 1.00 90.06 315 LYS A N 1
ATOM 2431 C CA . LYS A 1 315 ? 14.515 14.566 -12.155 1.00 90.06 315 LYS A CA 1
ATOM 2432 C C . LYS A 1 315 ? 13.817 14.005 -13.382 1.00 90.06 315 LYS A C 1
ATOM 2434 O O . LYS A 1 315 ? 12.751 13.391 -13.303 1.00 90.06 315 LYS A O 1
ATOM 2439 N N . VAL A 1 316 ? 14.464 14.186 -14.527 1.00 90.19 316 VAL A N 1
ATOM 2440 C CA . VAL A 1 316 ? 13.944 13.780 -15.829 1.00 90.19 316 VAL A CA 1
ATOM 2441 C C . VAL A 1 316 ? 14.947 12.857 -16.506 1.00 90.19 316 VAL A C 1
ATOM 2443 O O . VAL A 1 316 ? 16.140 13.149 -16.562 1.00 90.19 316 VAL A O 1
ATOM 2446 N N . SER A 1 317 ? 14.471 11.727 -17.021 1.00 90.31 317 SER A N 1
ATOM 2447 C CA . SER A 1 317 ? 15.271 10.843 -17.874 1.00 90.31 317 SER A CA 1
ATOM 2448 C C . SER A 1 317 ? 15.577 11.509 -19.218 1.00 90.31 317 SER A C 1
ATOM 2450 O O . SER A 1 317 ? 14.898 12.448 -19.633 1.00 90.31 317 SER A O 1
ATOM 2452 N N . GLN A 1 318 ? 16.538 10.964 -19.968 1.00 90.31 318 GLN A N 1
ATOM 2453 C CA . GLN A 1 318 ? 16.852 11.442 -21.325 1.00 90.31 318 GLN A CA 1
ATOM 2454 C C . GLN A 1 318 ? 15.634 11.420 -22.267 1.00 90.31 318 GLN A C 1
ATOM 2456 O O . GLN A 1 318 ? 15.537 12.233 -23.178 1.00 90.31 318 GLN A O 1
ATOM 2461 N N . SER A 1 319 ? 14.683 10.509 -22.032 1.00 89.69 319 SER A N 1
ATOM 2462 C CA . SER A 1 319 ? 13.449 10.389 -22.822 1.00 89.69 319 SER A CA 1
ATOM 2463 C C . SER A 1 319 ? 12.310 11.299 -22.340 1.00 89.69 319 SER A C 1
ATOM 2465 O O . SER A 1 319 ? 11.208 11.243 -22.892 1.00 89.69 319 SER A O 1
ATOM 2467 N N . GLY A 1 320 ? 12.547 12.140 -21.329 1.00 89.38 320 GLY A N 1
ATOM 2468 C CA . GLY A 1 320 ? 11.573 13.104 -20.815 1.00 89.38 320 GLY A CA 1
ATOM 2469 C C . GLY A 1 320 ? 10.647 12.579 -19.712 1.00 89.38 320 GLY A C 1
ATOM 2470 O O . GLY A 1 320 ? 9.730 13.298 -19.332 1.00 89.38 320 GLY A O 1
ATOM 2471 N N . TYR A 1 321 ? 10.859 11.356 -19.214 1.00 89.44 321 TYR A N 1
ATOM 2472 C CA . TYR A 1 321 ? 10.056 10.768 -18.130 1.00 89.44 321 TYR A CA 1
ATOM 2473 C C . TYR A 1 321 ? 10.521 11.231 -16.755 1.00 89.44 321 TYR A C 1
ATOM 2475 O O . TYR A 1 321 ? 11.735 11.278 -16.517 1.00 89.44 321 TYR A O 1
ATOM 2483 N N . LYS A 1 322 ? 9.574 11.527 -15.866 1.00 89.75 322 LYS A N 1
ATOM 2484 C CA . LYS A 1 322 ? 9.848 11.963 -14.490 1.00 89.75 322 LYS A CA 1
ATOM 2485 C C . LYS A 1 322 ? 10.177 10.787 -13.583 1.00 89.75 322 LYS A C 1
ATOM 2487 O O . LYS A 1 322 ? 9.698 9.679 -13.813 1.00 89.75 322 LYS A O 1
ATOM 2492 N N . TYR A 1 323 ? 11.010 11.031 -12.576 1.00 91.00 323 TYR A N 1
ATOM 2493 C CA . TYR A 1 323 ? 11.343 10.047 -11.549 1.00 91.00 323 TYR A CA 1
ATOM 2494 C C . TYR A 1 323 ? 10.393 10.149 -10.359 1.00 91.00 323 TYR A C 1
ATOM 2496 O O . TYR A 1 323 ? 10.155 11.246 -9.850 1.00 91.00 323 TYR A O 1
ATOM 2504 N N . HIS A 1 324 ? 9.931 8.992 -9.890 1.00 92.00 324 HIS A N 1
ATOM 2505 C CA . HIS A 1 324 ? 9.121 8.859 -8.684 1.00 92.00 324 HIS A CA 1
ATOM 2506 C C . HIS A 1 324 ? 9.836 8.044 -7.621 1.00 92.00 324 HIS A C 1
ATOM 2508 O O . HIS A 1 324 ? 10.690 7.205 -7.922 1.00 92.00 324 HIS A O 1
ATOM 2514 N N . VAL A 1 325 ? 9.465 8.296 -6.371 1.00 92.62 325 VAL A N 1
ATOM 2515 C CA . VAL A 1 325 ? 9.951 7.534 -5.225 1.00 92.62 325 VAL A CA 1
ATOM 2516 C C . VAL A 1 325 ? 9.368 6.120 -5.226 1.00 92.62 325 VAL A C 1
ATOM 2518 O O . VAL A 1 325 ? 8.206 5.895 -5.565 1.00 92.62 325 VAL A O 1
ATOM 2521 N N . MET A 1 326 ? 10.191 5.166 -4.801 1.00 93.12 326 MET A N 1
ATOM 2522 C CA . MET A 1 326 ? 9.810 3.795 -4.486 1.00 93.12 326 MET A CA 1
ATOM 2523 C C . MET A 1 326 ? 10.347 3.406 -3.108 1.00 93.12 326 MET A C 1
ATOM 2525 O O . MET A 1 326 ? 11.411 3.880 -2.699 1.00 93.12 326 MET A O 1
ATOM 2529 N N . ARG A 1 327 ? 9.634 2.536 -2.393 1.00 93.81 327 ARG A N 1
ATOM 2530 C CA . ARG A 1 327 ? 9.930 2.192 -0.993 1.00 93.81 327 ARG A CA 1
ATOM 2531 C C . ARG A 1 327 ? 9.975 0.682 -0.750 1.00 93.81 327 ARG A C 1
ATOM 2533 O O . ARG A 1 327 ? 9.534 -0.096 -1.591 1.00 93.81 327 ARG A O 1
ATOM 2540 N N . GLY A 1 328 ? 10.537 0.277 0.391 1.00 89.94 328 GLY A N 1
ATOM 2541 C CA . GLY A 1 328 ? 10.442 -1.085 0.940 1.00 89.94 328 GLY A CA 1
ATOM 2542 C C . GLY A 1 328 ? 11.464 -2.104 0.429 1.00 89.94 328 GLY A C 1
ATOM 2543 O O . GLY A 1 328 ? 11.689 -3.110 1.095 1.00 89.94 328 GLY A O 1
ATOM 2544 N N . GLY A 1 329 ? 12.139 -1.840 -0.695 1.00 89.81 329 GLY A N 1
ATOM 2545 C CA . GLY A 1 329 ? 13.040 -2.805 -1.346 1.00 89.81 329 GLY A CA 1
ATOM 2546 C C . GLY A 1 329 ? 12.291 -3.996 -1.942 1.00 89.81 329 GLY A C 1
ATOM 2547 O O . GLY A 1 329 ? 11.090 -3.920 -2.145 1.00 89.81 329 GLY A O 1
ATOM 2548 N N . CYS A 1 330 ? 12.979 -5.083 -2.292 1.00 90.19 330 CYS A N 1
ATOM 2549 C CA . CYS A 1 330 ? 12.347 -6.209 -2.992 1.00 90.19 330 CYS A CA 1
ATOM 2550 C C . CYS A 1 330 ? 13.130 -7.519 -2.853 1.00 90.19 330 CYS A C 1
ATOM 2552 O O . CYS A 1 330 ? 14.242 -7.545 -2.328 1.00 90.19 330 CYS A O 1
ATOM 2554 N N . TYR A 1 331 ? 12.574 -8.603 -3.403 1.00 87.62 331 TYR A N 1
ATOM 2555 C CA . TYR A 1 331 ? 13.154 -9.950 -3.362 1.00 87.62 331 TYR A CA 1
ATOM 2556 C C . TYR A 1 331 ? 14.550 -10.078 -4.007 1.00 87.62 331 TYR A C 1
ATOM 2558 O O . TYR A 1 331 ? 15.226 -11.078 -3.780 1.00 87.62 331 TYR A O 1
ATOM 2566 N N . THR A 1 332 ? 15.003 -9.104 -4.806 1.00 86.06 332 THR A N 1
ATOM 2567 C CA . THR A 1 332 ? 16.353 -9.097 -5.409 1.00 86.06 332 THR A CA 1
ATOM 2568 C C . THR A 1 332 ? 17.377 -8.307 -4.595 1.00 86.06 332 THR A C 1
ATOM 2570 O O . THR A 1 332 ? 18.570 -8.337 -4.901 1.00 86.06 332 THR A O 1
ATOM 2573 N N . LYS A 1 333 ? 16.935 -7.584 -3.562 1.00 84.06 333 LYS A N 1
ATOM 2574 C CA . LYS A 1 333 ? 17.794 -6.807 -2.667 1.00 84.06 333 LYS A CA 1
ATOM 2575 C C . LYS A 1 333 ? 18.044 -7.585 -1.386 1.00 84.06 333 LYS A C 1
ATOM 2577 O O . LYS A 1 333 ? 17.164 -8.294 -0.911 1.00 84.06 333 LYS A O 1
ATOM 2582 N N . THR A 1 334 ? 19.222 -7.412 -0.793 1.00 82.25 334 THR A N 1
ATOM 2583 C CA . THR A 1 334 ? 19.521 -7.981 0.529 1.00 82.25 334 THR A CA 1
ATOM 2584 C C . THR A 1 334 ? 18.616 -7.355 1.593 1.00 82.25 334 THR A C 1
ATOM 2586 O O . THR A 1 334 ? 17.978 -6.317 1.369 1.00 82.25 334 THR A O 1
ATOM 2589 N N . ARG A 1 335 ? 18.550 -7.958 2.782 1.00 79.56 335 ARG A N 1
ATOM 2590 C CA . ARG A 1 335 ? 17.721 -7.452 3.891 1.00 79.56 335 ARG A CA 1
ATOM 2591 C C . ARG A 1 335 ? 18.059 -6.015 4.292 1.00 79.56 335 ARG A C 1
ATOM 2593 O O . ARG A 1 335 ? 17.153 -5.268 4.645 1.00 79.56 335 ARG A O 1
ATOM 2600 N N . HIS A 1 336 ? 19.328 -5.611 4.175 1.00 76.88 336 HIS A N 1
ATOM 2601 C CA . HIS A 1 336 ? 19.793 -4.246 4.466 1.00 76.88 336 HIS A CA 1
ATOM 2602 C C . HIS A 1 336 ? 19.205 -3.199 3.510 1.00 76.88 336 HIS A C 1
ATOM 2604 O O . HIS A 1 336 ? 19.125 -2.023 3.839 1.00 76.88 336 HIS A O 1
ATOM 2610 N N . TYR A 1 337 ? 18.759 -3.638 2.338 1.00 79.94 337 TYR A N 1
ATOM 2611 C CA . TYR A 1 337 ? 18.183 -2.813 1.283 1.00 79.94 337 TYR A CA 1
ATOM 2612 C C . TYR A 1 337 ? 16.666 -3.015 1.137 1.00 79.94 337 TYR A C 1
ATOM 2614 O O . TYR A 1 337 ? 16.047 -2.416 0.257 1.00 79.94 337 TYR A O 1
ATOM 2622 N N . SER A 1 338 ? 16.066 -3.835 2.001 1.00 84.81 338 SER A N 1
ATOM 2623 C CA . SER A 1 338 ? 14.636 -4.166 2.006 1.00 84.81 338 SER A CA 1
ATOM 2624 C C . SER A 1 338 ? 13.969 -3.745 3.308 1.00 84.81 338 SER A C 1
ATOM 2626 O O . SER A 1 338 ? 13.195 -4.488 3.902 1.00 84.81 338 SER A O 1
ATOM 2628 N N . THR A 1 339 ? 14.341 -2.565 3.796 1.00 82.38 339 THR A N 1
ATOM 2629 C CA . THR A 1 339 ? 13.840 -2.009 5.055 1.00 82.38 339 THR A CA 1
ATOM 2630 C C . THR A 1 339 ? 12.781 -0.950 4.780 1.00 82.38 339 THR A C 1
ATOM 2632 O O . THR A 1 339 ? 12.734 -0.376 3.689 1.00 82.38 339 THR A O 1
ATOM 2635 N N . VAL A 1 340 ? 11.994 -0.589 5.793 1.00 82.81 340 VAL A N 1
ATOM 2636 C CA . VAL A 1 340 ? 11.014 0.498 5.642 1.00 82.81 340 VAL A CA 1
ATOM 2637 C C . VAL A 1 340 ? 11.653 1.880 5.455 1.00 82.81 340 VAL A C 1
ATOM 2639 O O . VAL A 1 340 ? 10.944 2.794 5.051 1.00 82.81 340 VAL A O 1
ATOM 2642 N N . ARG A 1 341 ? 12.966 2.049 5.701 1.00 79.69 341 ARG A N 1
ATOM 2643 C CA . ARG A 1 341 ? 13.718 3.289 5.401 1.00 79.69 341 ARG A CA 1
ATOM 2644 C C . ARG A 1 341 ? 14.293 3.324 3.983 1.00 79.69 341 ARG A C 1
ATOM 2646 O O . ARG A 1 341 ? 14.737 4.375 3.527 1.00 79.69 341 ARG A O 1
ATOM 2653 N N . SER A 1 342 ? 14.335 2.181 3.298 1.00 80.81 342 SER A N 1
ATOM 2654 C CA . SER A 1 342 ? 15.005 2.069 2.007 1.00 80.81 342 SER A CA 1
ATOM 2655 C C . SER A 1 342 ? 14.252 2.878 0.952 1.00 80.81 342 SER A C 1
ATOM 2657 O O . SER A 1 342 ? 13.099 2.582 0.623 1.00 80.81 342 SER A O 1
ATOM 2659 N N . ARG A 1 343 ? 14.936 3.901 0.435 1.00 86.31 343 ARG A N 1
ATOM 2660 C CA . ARG A 1 343 ? 14.432 4.817 -0.581 1.00 86.31 343 ARG A CA 1
ATOM 2661 C C . ARG A 1 343 ? 15.035 4.491 -1.937 1.00 86.31 343 ARG A C 1
ATOM 2663 O O . ARG A 1 343 ? 16.252 4.455 -2.102 1.00 86.31 343 ARG A O 1
ATOM 2670 N N . TYR A 1 344 ? 14.177 4.323 -2.927 1.00 87.62 344 TYR A N 1
ATOM 2671 C CA . TYR A 1 344 ? 14.552 4.116 -4.318 1.00 87.62 344 TYR A CA 1
ATOM 2672 C C . TYR A 1 344 ? 13.850 5.135 -5.202 1.00 87.62 344 TYR A C 1
ATOM 2674 O O . TYR A 1 344 ? 12.931 5.833 -4.779 1.00 87.62 344 TYR A O 1
ATOM 2682 N N . SER A 1 345 ? 14.290 5.230 -6.451 1.00 90.19 345 SER A N 1
ATOM 2683 C CA . SER A 1 345 ? 13.555 5.970 -7.465 1.00 90.19 345 SER A CA 1
ATOM 2684 C C . SER A 1 345 ? 13.854 5.439 -8.850 1.00 90.19 345 SER A C 1
ATOM 2686 O O . SER A 1 345 ? 14.956 4.953 -9.117 1.00 90.19 345 SER A O 1
ATOM 2688 N N . ASP A 1 346 ? 12.867 5.555 -9.727 1.00 91.00 346 ASP A N 1
ATOM 2689 C CA . ASP A 1 346 ? 13.045 5.325 -11.151 1.00 91.00 346 ASP A CA 1
ATOM 2690 C C . ASP A 1 346 ? 12.029 6.136 -11.957 1.00 91.00 346 ASP A C 1
ATOM 2692 O O . ASP A 1 346 ? 11.102 6.734 -11.403 1.00 91.00 346 ASP A O 1
ATOM 2696 N N . HIS A 1 347 ? 12.232 6.203 -13.267 1.00 90.50 347 HIS A N 1
ATOM 2697 C CA . HIS A 1 347 ? 11.376 6.956 -14.157 1.00 90.50 347 HIS A CA 1
ATOM 2698 C C . HIS A 1 347 ? 10.038 6.249 -14.409 1.00 90.50 347 HIS A C 1
ATOM 2700 O O . HIS A 1 347 ? 9.975 5.032 -14.587 1.00 90.50 347 HIS A O 1
ATOM 2706 N N . GLU A 1 348 ? 8.967 7.030 -14.536 1.00 90.81 348 GLU A N 1
ATOM 2707 C CA . GLU A 1 348 ? 7.565 6.579 -14.526 1.00 90.81 348 GLU A CA 1
ATOM 2708 C C . GLU A 1 348 ? 7.181 5.544 -15.606 1.00 90.81 348 GLU A C 1
ATOM 2710 O O . GLU A 1 348 ? 6.158 4.866 -15.497 1.00 90.81 348 GLU A O 1
ATOM 2715 N N . ASN A 1 349 ? 8.004 5.413 -16.653 1.00 91.00 349 ASN A N 1
ATOM 2716 C CA . ASN A 1 349 ? 7.822 4.480 -17.767 1.00 91.00 349 ASN A CA 1
ATOM 2717 C C . ASN A 1 349 ? 8.658 3.186 -17.654 1.00 91.00 349 ASN A C 1
ATOM 2719 O O . ASN A 1 349 ? 8.603 2.363 -18.572 1.00 91.00 349 ASN A O 1
ATOM 2723 N N . ASN A 1 350 ? 9.440 2.998 -16.582 1.00 90.69 350 ASN A N 1
ATOM 2724 C CA . ASN A 1 350 ? 10.151 1.736 -16.351 1.00 90.69 350 ASN A CA 1
ATOM 2725 C C . ASN A 1 350 ? 9.196 0.666 -15.793 1.00 90.69 350 ASN A C 1
ATOM 2727 O O . ASN A 1 350 ? 8.188 1.008 -15.183 1.00 90.69 350 ASN A O 1
ATOM 2731 N N . ASN A 1 351 ? 9.489 -0.616 -16.020 1.00 90.75 351 ASN A N 1
ATOM 2732 C CA . ASN A 1 351 ? 8.620 -1.736 -15.645 1.00 90.75 351 ASN A CA 1
ATOM 2733 C C . ASN A 1 351 ? 9.383 -2.981 -15.176 1.00 90.75 351 ASN A C 1
ATOM 2735 O O . ASN A 1 351 ? 9.097 -4.086 -15.640 1.00 90.75 351 ASN A O 1
ATOM 2739 N N . ALA A 1 352 ? 10.362 -2.798 -14.290 1.00 89.81 352 ALA A N 1
ATOM 2740 C CA . ALA A 1 352 ? 11.119 -3.910 -13.726 1.00 89.81 352 ALA A CA 1
ATOM 2741 C C . ALA A 1 352 ? 10.212 -4.866 -12.927 1.00 89.81 352 ALA A C 1
ATOM 2743 O O . ALA A 1 352 ? 9.223 -4.443 -12.319 1.00 89.81 352 ALA A O 1
ATOM 2744 N N . ASP A 1 353 ? 10.540 -6.158 -12.935 1.00 88.50 353 ASP A N 1
ATOM 2745 C CA . ASP A 1 353 ? 9.692 -7.224 -12.381 1.00 88.50 353 ASP A CA 1
ATOM 2746 C C . ASP A 1 353 ? 9.566 -7.162 -10.851 1.00 88.50 353 ASP A C 1
ATOM 2748 O O . ASP A 1 353 ? 8.673 -7.777 -10.267 1.00 88.50 353 ASP A O 1
ATOM 2752 N N . GLU A 1 354 ? 10.431 -6.399 -10.192 1.00 89.19 354 GLU A N 1
ATOM 2753 C CA . GLU A 1 354 ? 10.373 -6.085 -8.771 1.00 89.19 354 GLU A CA 1
ATOM 2754 C C . GLU A 1 354 ? 9.491 -4.873 -8.421 1.00 89.19 354 GLU A C 1
ATOM 2756 O O . GLU A 1 354 ? 9.334 -4.582 -7.236 1.00 89.19 354 GLU A O 1
ATOM 2761 N N . TYR A 1 355 ? 8.926 -4.157 -9.401 1.00 93.88 355 TYR A N 1
ATOM 2762 C CA . TYR A 1 355 ? 8.102 -2.966 -9.155 1.00 93.88 355 TYR A CA 1
ATOM 2763 C C . TYR A 1 355 ? 6.631 -3.322 -9.012 1.00 93.88 355 TYR A C 1
ATOM 2765 O O . TYR A 1 355 ? 6.004 -3.750 -9.982 1.00 93.88 355 TYR A O 1
ATOM 2773 N N . GLY A 1 356 ? 6.085 -3.094 -7.823 1.00 96.62 356 GLY A N 1
ATOM 2774 C CA . GLY A 1 356 ? 4.669 -3.190 -7.499 1.00 96.62 356 GLY A CA 1
ATOM 2775 C C . GLY A 1 356 ? 4.174 -1.920 -6.810 1.00 96.62 356 GLY A C 1
ATOM 2776 O O . GLY A 1 356 ? 4.765 -0.845 -6.923 1.00 96.62 356 GLY A O 1
ATOM 2777 N N . PHE A 1 357 ? 3.047 -2.026 -6.112 1.00 98.06 357 PHE A N 1
ATOM 2778 C CA . PHE A 1 357 ? 2.458 -0.900 -5.396 1.00 98.06 357 PHE A CA 1
ATOM 2779 C C . PHE A 1 357 ? 1.407 -1.363 -4.387 1.00 98.06 357 PHE A C 1
ATOM 2781 O O . PHE A 1 357 ? 0.818 -2.439 -4.523 1.00 98.06 357 PHE A O 1
ATOM 2788 N N . ARG A 1 358 ? 1.119 -0.499 -3.416 1.00 98.19 358 ARG A N 1
ATOM 2789 C CA . ARG A 1 358 ? -0.129 -0.511 -2.648 1.00 98.19 358 ARG A CA 1
ATOM 2790 C C . ARG A 1 358 ? -0.854 0.813 -2.846 1.00 98.19 358 ARG A C 1
ATOM 2792 O O . ARG A 1 358 ? -0.263 1.787 -3.304 1.00 98.19 358 ARG A O 1
ATOM 2799 N N . VAL A 1 359 ? -2.138 0.837 -2.515 1.00 98.50 359 VAL A N 1
ATOM 2800 C CA . VAL A 1 359 ? -2.981 2.028 -2.670 1.00 98.50 359 VAL A CA 1
ATOM 2801 C C . VAL A 1 359 ? -3.393 2.592 -1.323 1.00 98.50 359 VAL A C 1
ATOM 2803 O O . VAL A 1 359 ? -3.484 1.860 -0.333 1.00 98.50 359 VAL A O 1
ATOM 2806 N N . ILE A 1 360 ? -3.685 3.885 -1.317 1.00 98.38 360 ILE A N 1
ATOM 2807 C CA . ILE A 1 360 ? -4.400 4.563 -0.245 1.00 98.38 360 ILE A CA 1
ATOM 2808 C C . ILE A 1 360 ? -5.805 4.950 -0.692 1.00 98.38 360 ILE A C 1
ATOM 2810 O O . ILE A 1 360 ? -6.081 5.067 -1.885 1.00 98.38 360 ILE A O 1
ATOM 2814 N N . CYS A 1 361 ? -6.673 5.187 0.283 1.00 96.38 361 CYS A N 1
ATOM 2815 C CA . CYS A 1 361 ? -7.960 5.843 0.119 1.00 96.38 361 CYS A CA 1
ATOM 2816 C C . CYS A 1 361 ? -8.062 6.967 1.151 1.00 96.38 361 CYS A C 1
ATOM 2818 O O . CYS A 1 361 ? -7.795 6.747 2.336 1.00 96.38 361 CYS A O 1
ATOM 2820 N N . THR A 1 362 ? -8.456 8.164 0.725 1.00 89.94 362 THR A N 1
ATOM 2821 C CA . THR A 1 362 ? -8.710 9.271 1.657 1.00 89.94 362 THR A CA 1
ATOM 2822 C C . THR A 1 362 ? -9.942 8.972 2.507 1.00 89.94 362 THR A C 1
ATOM 2824 O O . THR A 1 362 ? -10.880 8.315 2.048 1.00 89.94 362 THR A O 1
ATOM 2827 N N . VAL A 1 363 ? -9.958 9.448 3.751 1.00 82.69 363 VAL A N 1
ATOM 2828 C CA . VAL A 1 363 ? -11.196 9.478 4.534 1.00 82.69 363 VAL A CA 1
ATOM 2829 C C . VAL A 1 363 ? -12.053 10.582 3.924 1.00 82.69 363 VAL A C 1
ATOM 2831 O O . VAL A 1 363 ? -11.661 11.744 3.963 1.00 82.69 363 VAL A O 1
ATOM 2834 N N . ASN A 1 364 ? -13.169 10.238 3.279 1.00 60.09 364 ASN A N 1
ATOM 2835 C CA . ASN A 1 364 ? -14.121 11.268 2.874 1.00 60.09 364 ASN A CA 1
ATOM 2836 C C . ASN A 1 364 ? -14.597 11.963 4.157 1.00 60.09 364 ASN A C 1
ATOM 2838 O O . ASN A 1 364 ? -15.074 11.292 5.072 1.00 60.09 364 ASN A O 1
ATOM 2842 N N . GLN A 1 365 ? -14.408 13.278 4.241 1.00 40.09 365 GLN A N 1
ATOM 2843 C CA . GLN A 1 365 ? -15.142 14.090 5.202 1.00 40.09 365 GLN A CA 1
ATOM 2844 C C . GLN A 1 365 ? -16.580 14.135 4.672 1.00 40.09 365 GLN A C 1
ATOM 2846 O O . GLN A 1 365 ? -16.802 14.683 3.592 1.00 40.09 365 GLN A O 1
ATOM 2851 N N . ASP A 1 366 ? -17.493 13.437 5.352 1.00 33.00 366 ASP A N 1
ATOM 2852 C CA . ASP A 1 366 ? -18.933 13.476 5.060 1.00 33.00 366 ASP A CA 1
ATOM 2853 C C . ASP A 1 366 ? -19.492 14.909 5.099 1.00 33.00 366 ASP A C 1
ATOM 2855 O O . ASP A 1 366 ? -19.051 15.701 5.971 1.00 33.00 366 ASP A O 1
#

Foldseek 3Di:
DDDDPDDADPVQQADQFKWKAQLQQLEIDTDGNVCVVVPNQPDKHLAVCVVAPPDDFPDDSNPFIARQVCLVDCCCLARIWMWGKDAWPPVAWFKAFDQDPQAAEPVRDDDNFSDIDTATEPAIWIWTLWFRAQNSCCSQQVHAAPLDDDPPPDPQRRQFHRALDFLCLAFHDDDLPDWLVPDAGDCNHSQNSSCVSNVFRKDFAALVRLLCVQSLRDRDCVCDDVVNLVDPSCVLAAQALVPQLVPPDPPDPPSDLVRFAADGWPNHAGRSSNHHLLFASAWAFHSAAELPGHDDDDDPDYDYRDRYDTSVSFHADPVGFGKTKTAQHYNHHHSSCRGSNHIYIDGRGGRDRRYTHMMMTGDPPD

Radius of gyration: 19.49 Å; chains: 1; bounding box: 46×52×50 Å

Secondary structure (DSSP, 8-state):
----S-PPPGGGGG-EEEEEEETTT--EEEEEHHHHHTTTTS-EES-HHHHSTT---SS-GGG--EE-HHHH-GGGGTTEEEEEEE---TT--EEES-SSS--B-TTS-B-TT---EEEE--S-EEEESSPPBHHHHHHHHSS--TT---TTS-TTGGGSBP-S--HHHHH--S-TT--TTTSPPPTTSHHHHHHHHHSS-EEPPPHHHHHHHHTTT--SGGG--HHHHSSGGGGGT-B-HHHHTTSS-TTSS--SGGG-----TT-S---TTS--S-SBSSEEEEEEE--SSS--S--SSPEES--BS-TTTS-B-TTSPBEEEEES--TTS-GGGSSTT-EEEEETT---TTEE---EEE----

Sequence (366 aa):
NVRLSVTPSAANMTDVLYKIVDLNSGAVTDVRRADFYGGKYGSFETSYSAIKEGFKTDIKAEDVLIWTDVTNNPIYKTDFLVLRHIPASSWGPWMIGARGEGGGNSQGNMSPTDLEHLVQLTEDYYIGVFPITQAQHMKIYGTYGRAFTNVADFADHLYKPASGLKWFNVRSYSNRGVDSKTQPPESGSFCGLLSAKTGLSFDLPTEAQWEFAARGGVTNNSLYSDAEWSGSAIDELVWSSDNVLASSQASTGNAGYETAQTVVVGRRYPNAFGLYDTCGNVMEFCRDYTDGYSYKVSEIQPVFNPNGVDLTEAKVSQSGYKYHVMRGGCYTKTRHYSTVRSRYSDHENNNADEYGFRVICTVNQD

pLDDT: mean 80.74, std 18.0, range [33.0, 98.56]